Protein AF-A0A5C1YE01-F1 (afdb_monomer_lite)

Structure (mmCIF, N/CA/C/O backbone):
data_AF-A0A5C1YE01-F1
#
_entry.id   AF-A0A5C1YE01-F1
#
loop_
_atom_site.group_PDB
_atom_site.id
_atom_site.type_symbol
_atom_site.label_atom_id
_atom_site.label_alt_id
_atom_site.label_comp_id
_atom_site.label_asym_id
_atom_site.label_entity_id
_atom_site.label_seq_id
_atom_site.pdbx_PDB_ins_code
_atom_site.Cartn_x
_atom_site.Cartn_y
_atom_site.Cartn_z
_atom_site.occupancy
_atom_site.B_iso_or_equiv
_atom_site.auth_seq_id
_atom_site.auth_comp_id
_atom_site.auth_asym_id
_atom_site.auth_atom_id
_atom_site.pdbx_PDB_model_num
ATOM 1 N N . MET A 1 1 ? 30.385 63.622 -16.224 1.00 41.69 1 MET A N 1
ATOM 2 C CA . MET A 1 1 ? 29.998 63.291 -17.612 1.00 41.69 1 MET A CA 1
ATOM 3 C C . MET A 1 1 ? 29.212 61.992 -17.591 1.00 41.69 1 MET A C 1
ATOM 5 O O . MET A 1 1 ? 29.772 60.962 -17.248 1.00 41.69 1 MET A O 1
ATOM 9 N N . LEU A 1 2 ? 27.910 62.069 -17.877 1.00 46.88 2 LEU A N 1
ATOM 10 C CA . LEU A 1 2 ? 27.040 60.912 -18.083 1.00 46.88 2 LEU A CA 1
ATOM 11 C C . LEU A 1 2 ? 27.431 60.187 -19.376 1.00 46.88 2 LEU A C 1
ATOM 13 O O . LEU A 1 2 ? 27.501 60.853 -20.407 1.00 46.88 2 LEU A O 1
ATOM 17 N N . ARG A 1 3 ? 27.554 58.853 -19.359 1.00 41.56 3 ARG A N 1
ATOM 18 C CA . ARG A 1 3 ? 27.237 58.001 -20.521 1.00 41.56 3 ARG A CA 1
ATOM 19 C C . ARG A 1 3 ? 26.647 56.662 -20.066 1.00 41.56 3 ARG A C 1
ATOM 21 O O . ARG A 1 3 ? 27.125 56.040 -19.127 1.00 41.56 3 ARG A O 1
ATOM 28 N N . GLN A 1 4 ? 25.547 56.320 -20.726 1.00 52.16 4 GLN A N 1
ATOM 29 C CA . GLN A 1 4 ? 24.613 55.222 -20.483 1.00 52.16 4 GLN A CA 1
ATOM 30 C C . GLN A 1 4 ? 25.212 53.836 -20.800 1.00 52.16 4 GLN A C 1
ATOM 32 O O . GLN A 1 4 ? 26.094 53.752 -21.657 1.00 52.16 4 GLN A O 1
ATOM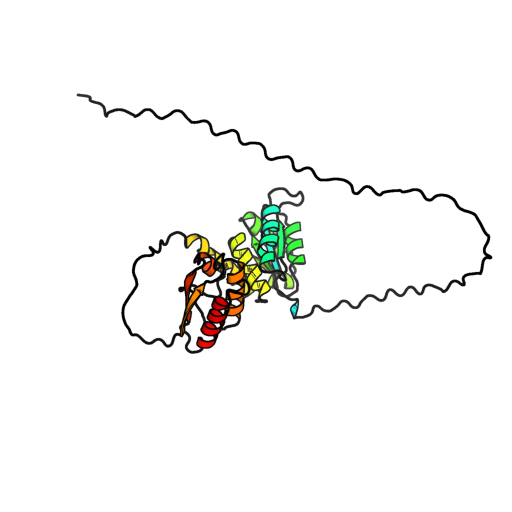 37 N N . PRO A 1 5 ? 24.686 52.744 -20.212 1.00 59.25 5 PRO A N 1
ATOM 38 C CA . PRO A 1 5 ? 24.891 51.391 -20.729 1.00 59.25 5 PRO A CA 1
ATOM 39 C C . PRO A 1 5 ? 24.055 51.138 -22.007 1.00 59.25 5 PRO A C 1
ATOM 41 O O . PRO A 1 5 ? 22.993 51.746 -22.175 1.00 59.25 5 PRO A O 1
ATOM 44 N N . PRO A 1 6 ? 24.501 50.250 -22.916 1.00 56.28 6 PRO A N 1
ATOM 45 C CA . PRO A 1 6 ? 23.851 50.031 -24.204 1.00 56.28 6 PRO A CA 1
ATOM 46 C C . PRO A 1 6 ? 22.609 49.124 -24.115 1.00 56.28 6 PRO A C 1
ATOM 48 O O . PRO A 1 6 ? 22.613 48.097 -23.445 1.00 56.28 6 PRO A O 1
ATOM 51 N N . GLY A 1 7 ? 21.567 49.529 -24.850 1.00 43.53 7 GLY A N 1
ATOM 52 C CA . GLY A 1 7 ? 20.637 48.697 -25.627 1.00 43.53 7 GLY A CA 1
ATOM 53 C C . GLY A 1 7 ? 19.997 47.468 -24.975 1.00 43.53 7 GLY A C 1
ATOM 54 O O . GLY A 1 7 ? 20.538 46.370 -25.039 1.00 43.53 7 GLY A O 1
ATOM 55 N N . ARG A 1 8 ? 18.751 47.616 -24.505 1.00 43.47 8 ARG A N 1
ATOM 56 C CA . ARG A 1 8 ? 17.815 46.487 -24.391 1.00 43.47 8 ARG A CA 1
ATOM 57 C C . ARG A 1 8 ? 17.463 45.981 -25.795 1.00 43.47 8 ARG A C 1
ATOM 59 O O . ARG A 1 8 ? 16.911 46.738 -26.592 1.00 43.47 8 ARG A O 1
ATOM 66 N N . SER A 1 9 ? 17.741 44.711 -26.072 1.00 51.94 9 SER A N 1
ATOM 67 C CA . SER A 1 9 ? 17.201 43.990 -27.229 1.00 51.94 9 SER A CA 1
ATOM 68 C C . SER A 1 9 ? 15.664 43.952 -27.177 1.00 51.94 9 SER A C 1
ATOM 70 O O . SER A 1 9 ? 15.099 43.857 -26.082 1.00 51.94 9 SER A O 1
ATOM 72 N N . PRO A 1 10 ? 14.962 44.019 -28.322 1.00 45.81 10 PRO A N 1
ATOM 73 C CA . PRO A 1 10 ? 13.507 43.958 -28.348 1.00 45.81 10 PRO A CA 1
ATOM 74 C C . PRO A 1 10 ? 13.033 42.562 -27.931 1.00 45.81 10 PRO A C 1
ATOM 76 O O . PRO A 1 10 ? 13.445 41.549 -28.494 1.00 45.81 10 PRO A O 1
ATOM 79 N N . VAL A 1 11 ? 12.156 42.522 -26.931 1.00 53.66 11 VAL A N 1
ATOM 80 C CA . VAL A 1 11 ? 11.444 41.313 -26.510 1.00 53.66 11 VAL A CA 1
ATOM 81 C C . VAL A 1 11 ? 10.506 40.902 -27.656 1.00 53.66 11 VAL A C 1
ATOM 83 O O . VAL A 1 11 ? 9.713 41.744 -28.091 1.00 53.66 11 VAL A O 1
ATOM 86 N N . PRO A 1 12 ? 10.555 39.662 -28.177 1.00 44.19 12 PRO A N 1
ATOM 87 C CA . PRO A 1 12 ? 9.594 39.227 -29.176 1.00 44.19 12 PRO A CA 1
ATOM 88 C C . PRO A 1 12 ? 8.199 39.181 -28.554 1.00 44.19 12 PRO A C 1
ATOM 90 O O . PRO A 1 12 ? 7.992 38.646 -27.466 1.00 44.19 12 PRO A O 1
ATOM 93 N N . CYS A 1 13 ? 7.253 39.774 -29.274 1.00 38.84 13 CYS A N 1
ATOM 94 C CA . CYS A 1 13 ? 5.834 39.801 -28.966 1.00 38.84 13 CYS A CA 1
ATOM 95 C C . CYS A 1 13 ? 5.313 38.386 -28.659 1.00 38.84 13 CYS A C 1
ATOM 97 O O . CYS A 1 13 ? 5.583 37.444 -29.405 1.00 38.84 13 CYS A O 1
ATOM 99 N N . CYS A 1 14 ? 4.562 38.259 -27.564 1.00 39.59 14 CYS A N 1
ATOM 100 C CA . CYS A 1 14 ? 3.924 37.034 -27.102 1.00 39.59 14 CYS A CA 1
ATOM 101 C C . CYS A 1 14 ? 3.241 36.271 -28.249 1.00 39.59 14 CYS A C 1
ATOM 103 O O . CYS A 1 14 ? 2.214 36.705 -28.779 1.00 39.59 14 CYS A O 1
ATOM 105 N N . ALA A 1 15 ? 3.766 35.093 -28.587 1.00 42.91 15 ALA A N 1
ATOM 106 C CA . ALA A 1 15 ? 3.027 34.117 -29.369 1.00 42.91 15 ALA A CA 1
ATOM 107 C C . ALA A 1 15 ? 1.844 33.618 -28.523 1.00 42.91 15 ALA A C 1
ATOM 109 O O . ALA A 1 15 ? 2.017 33.028 -27.457 1.00 42.91 15 ALA A O 1
ATOM 110 N N . ARG A 1 16 ? 0.623 33.895 -28.991 1.00 47.81 16 ARG A N 1
ATOM 111 C CA . ARG A 1 16 ? -0.622 33.337 -28.447 1.00 47.81 16 ARG A CA 1
ATOM 112 C C . ARG A 1 16 ? -0.528 31.803 -28.397 1.00 47.81 16 ARG A C 1
ATOM 114 O O . ARG A 1 16 ? -0.234 31.211 -29.437 1.00 47.81 16 ARG A O 1
ATOM 121 N N . PRO A 1 17 ? -0.860 31.144 -27.275 1.00 43.62 17 PRO A N 1
ATOM 122 C CA . PRO A 1 17 ? -0.973 29.693 -27.264 1.00 43.62 17 PRO A CA 1
ATOM 123 C C . PRO A 1 17 ? -2.151 29.241 -28.152 1.00 43.62 17 PRO A C 1
ATOM 125 O O . PRO A 1 17 ? -3.165 29.948 -28.250 1.00 43.62 17 PRO A O 1
ATOM 128 N N . PRO A 1 18 ? -2.049 28.076 -28.817 1.00 44.16 18 PRO A N 1
ATOM 129 C CA . PRO A 1 18 ? -3.135 27.537 -29.620 1.00 44.16 18 PRO A CA 1
ATOM 130 C C . PRO A 1 18 ? -4.335 27.203 -28.727 1.00 44.16 18 PRO A C 1
ATOM 132 O O . PRO A 1 18 ? -4.199 26.678 -27.623 1.00 44.16 18 PRO A O 1
ATOM 135 N N . ARG A 1 19 ? -5.538 27.525 -29.216 1.00 46.34 19 ARG A N 1
ATOM 136 C CA . ARG A 1 19 ? -6.805 27.230 -28.536 1.00 46.34 19 ARG A CA 1
ATOM 137 C C . ARG A 1 19 ? -6.906 25.727 -28.270 1.00 46.34 19 ARG A C 1
ATOM 139 O O . ARG A 1 19 ? -7.012 24.946 -29.214 1.00 46.34 19 ARG A O 1
ATOM 146 N N . LEU A 1 20 ? -6.930 25.343 -26.994 1.00 43.59 20 LEU A N 1
ATOM 147 C CA . LEU A 1 20 ? -7.248 23.985 -26.564 1.00 43.59 20 LEU A CA 1
ATOM 148 C C . LEU A 1 20 ? -8.619 23.589 -27.127 1.00 43.59 20 LEU A C 1
ATOM 150 O O . LEU A 1 20 ? -9.642 24.222 -26.845 1.00 43.59 20 LEU A O 1
ATOM 154 N N . ARG A 1 21 ? -8.636 22.544 -27.960 1.00 46.19 21 ARG A N 1
ATOM 155 C CA . ARG A 1 21 ? -9.871 21.866 -28.355 1.00 46.19 21 ARG A CA 1
ATOM 156 C C . ARG A 1 21 ? -10.499 21.285 -27.091 1.00 46.19 21 ARG A C 1
ATOM 158 O O . ARG A 1 21 ? -9.862 20.529 -26.368 1.00 46.19 21 ARG A O 1
ATOM 165 N N . ARG A 1 22 ? -11.754 21.659 -26.834 1.00 44.78 22 ARG A N 1
ATOM 166 C CA . ARG A 1 22 ? -12.573 21.092 -25.757 1.00 44.78 22 ARG A CA 1
ATOM 167 C C . ARG A 1 22 ? -12.587 19.559 -25.865 1.00 44.78 22 ARG A C 1
ATOM 169 O O . ARG A 1 22 ? -12.838 19.071 -26.970 1.00 44.78 22 ARG A O 1
ATOM 176 N N . PRO A 1 23 ? -12.386 18.806 -24.770 1.00 40.38 23 PRO A N 1
ATOM 177 C CA . PRO A 1 23 ? -12.579 17.367 -24.805 1.00 40.38 23 PRO A CA 1
ATOM 178 C C . PRO A 1 23 ? -14.052 17.053 -25.085 1.00 40.38 23 PRO A C 1
ATOM 180 O O . PRO A 1 23 ? -14.967 17.767 -24.657 1.00 40.38 23 PRO A O 1
ATOM 183 N N . ALA A 1 24 ? -14.266 16.005 -25.875 1.00 43.78 24 ALA A N 1
ATOM 184 C CA . ALA A 1 24 ? -15.583 15.525 -26.249 1.00 43.78 24 ALA A CA 1
ATOM 185 C C . ALA A 1 24 ? -16.395 15.178 -24.992 1.00 43.78 24 ALA A C 1
ATOM 187 O O . ALA A 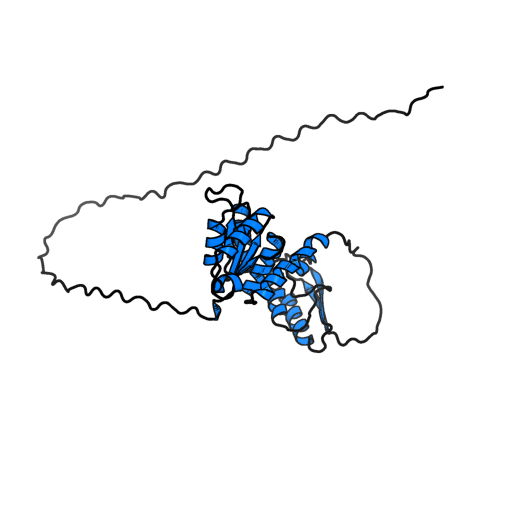1 24 ? -15.919 14.479 -24.101 1.00 43.78 24 ALA A O 1
ATOM 188 N N . ARG A 1 25 ? -17.640 15.667 -24.935 1.00 40.44 25 ARG A N 1
ATOM 189 C CA . ARG A 1 25 ? -18.626 15.245 -23.936 1.00 40.44 25 ARG A CA 1
ATOM 190 C C . ARG A 1 25 ? -18.787 13.730 -24.023 1.00 40.44 25 ARG A C 1
ATOM 192 O O . ARG A 1 25 ? -19.313 13.229 -25.017 1.00 40.44 25 ARG A O 1
ATOM 199 N N . TRP A 1 26 ? -18.381 13.035 -22.971 1.00 35.50 26 TRP A N 1
ATOM 200 C CA . TRP A 1 26 ? -18.724 11.639 -22.759 1.00 35.50 26 TRP A CA 1
ATOM 201 C C . TRP A 1 26 ? -20.253 11.528 -22.654 1.00 35.50 26 TRP A C 1
ATOM 203 O O . TRP A 1 26 ? -20.887 12.194 -21.832 1.00 35.50 26 TRP A O 1
ATOM 213 N N . ARG A 1 27 ? -20.864 10.773 -23.574 1.00 41.59 27 ARG A N 1
ATOM 214 C CA . ARG A 1 27 ? -22.299 10.468 -23.574 1.00 41.59 27 ARG A CA 1
ATOM 215 C C . ARG A 1 27 ? -22.481 9.084 -22.949 1.00 41.59 27 ARG A C 1
ATOM 217 O O . ARG A 1 27 ? -21.917 8.137 -23.489 1.00 41.59 27 ARG A O 1
ATOM 224 N N . PRO A 1 28 ? -23.304 8.926 -21.900 1.00 35.12 28 PRO A N 1
ATOM 225 C CA . PRO A 1 28 ? -23.672 7.602 -21.429 1.00 35.12 28 PRO A CA 1
ATOM 226 C C . PRO A 1 28 ? -24.602 6.957 -22.464 1.00 35.12 28 PRO A C 1
ATOM 228 O O . PRO A 1 28 ? -25.649 7.514 -22.812 1.00 35.12 28 PRO A O 1
ATOM 231 N N . SER A 1 29 ? -24.220 5.794 -22.985 1.00 37.88 29 SER A N 1
ATOM 232 C CA . SER A 1 29 ? -25.092 4.990 -23.836 1.00 37.88 29 SER A CA 1
ATOM 233 C C . SER A 1 29 ? -26.230 4.417 -22.987 1.00 37.88 29 SER A C 1
ATOM 235 O O . SER A 1 29 ? -26.001 3.619 -22.079 1.00 37.88 29 SER A O 1
ATOM 237 N N . ARG A 1 30 ? -27.461 4.846 -23.274 1.00 40.53 30 ARG A N 1
ATOM 238 C CA . ARG A 1 30 ? -28.690 4.296 -22.694 1.00 40.53 30 ARG A CA 1
ATOM 239 C C . ARG A 1 30 ? -29.205 3.119 -23.525 1.00 40.53 30 ARG A C 1
ATOM 241 O O . ARG A 1 30 ? -29.051 3.083 -24.742 1.00 40.53 30 ARG A O 1
ATOM 248 N N . SER A 1 31 ? -29.932 2.266 -22.803 1.00 35.34 31 SER A N 1
ATOM 249 C CA . SER A 1 31 ? -31.023 1.372 -23.216 1.00 35.34 31 SER A CA 1
ATOM 250 C C . SER A 1 31 ? -30.684 0.103 -23.999 1.00 35.34 31 SER A C 1
ATOM 252 O O . SER A 1 31 ? -30.692 0.072 -25.227 1.00 35.34 31 SER A O 1
ATOM 254 N N . TRP A 1 32 ? -30.592 -0.997 -23.248 1.00 29.81 32 TRP A N 1
ATOM 255 C CA . TRP A 1 32 ? -31.098 -2.295 -23.685 1.00 29.81 32 TRP A CA 1
ATOM 256 C C . TRP A 1 32 ? -32.628 -2.216 -23.756 1.00 29.81 32 TRP A C 1
ATOM 258 O O . TRP A 1 32 ? -33.322 -2.292 -22.743 1.00 29.81 32 TRP A O 1
ATOM 268 N N . HIS A 1 33 ? -33.163 -2.006 -24.957 1.00 37.75 33 HIS A N 1
ATOM 269 C CA . HIS A 1 33 ? -34.587 -2.175 -25.219 1.00 37.75 33 HIS A CA 1
ATOM 270 C C . HIS A 1 33 ? -34.920 -3.666 -25.323 1.00 37.75 33 HIS A C 1
ATOM 272 O O . HIS A 1 33 ? -34.427 -4.376 -26.201 1.00 37.75 33 HIS A O 1
ATOM 278 N N . ALA A 1 34 ? -35.803 -4.112 -24.429 1.00 37.62 34 ALA A N 1
ATOM 279 C CA . ALA A 1 34 ? -36.521 -5.370 -24.523 1.00 37.62 34 ALA A CA 1
ATOM 280 C C . ALA A 1 34 ? -37.261 -5.458 -25.869 1.00 37.62 34 ALA A C 1
ATOM 282 O O . ALA A 1 34 ? -38.103 -4.616 -26.191 1.00 37.62 34 ALA A O 1
ATOM 283 N N . ARG A 1 35 ? -36.959 -6.492 -26.660 1.00 37.19 35 ARG A N 1
ATOM 284 C CA . ARG A 1 35 ? -37.767 -6.868 -27.823 1.00 37.19 35 ARG A CA 1
ATOM 285 C C . ARG A 1 35 ? -38.966 -7.676 -27.346 1.00 37.19 35 ARG A C 1
ATOM 287 O O . ARG A 1 35 ? -38.839 -8.852 -27.025 1.00 37.19 35 ARG A O 1
ATOM 294 N N . ALA A 1 36 ? -40.131 -7.041 -27.349 1.00 40.03 36 ALA A N 1
ATOM 295 C CA . ALA A 1 36 ? -41.406 -7.734 -27.411 1.00 40.03 36 ALA A CA 1
ATOM 296 C C . ALA A 1 36 ? -41.641 -8.192 -28.860 1.00 40.03 36 ALA A C 1
ATOM 298 O O . ALA A 1 36 ? -41.735 -7.363 -29.767 1.00 40.03 36 ALA A O 1
ATOM 299 N N . ALA A 1 37 ? -41.741 -9.503 -29.082 1.00 37.12 37 ALA A N 1
ATOM 300 C CA . ALA A 1 37 ? -42.213 -10.077 -30.336 1.00 37.12 37 ALA A CA 1
ATOM 301 C C . ALA A 1 37 ? -43.395 -11.013 -30.057 1.00 37.12 37 ALA A C 1
ATOM 303 O O . ALA A 1 37 ? -43.375 -11.836 -29.147 1.00 37.12 37 ALA A O 1
ATOM 304 N N . ARG A 1 38 ? -44.446 -10.776 -30.839 1.00 35.62 38 ARG A N 1
ATOM 305 C CA . ARG A 1 38 ? -45.817 -11.282 -30.749 1.00 35.62 38 ARG A CA 1
ATOM 306 C C . ARG A 1 38 ? -45.879 -12.809 -30.859 1.00 35.62 38 ARG A C 1
ATOM 308 O O . ARG A 1 38 ? -45.292 -13.377 -31.773 1.00 35.62 38 ARG A O 1
ATOM 315 N N . ALA A 1 39 ? -46.676 -13.438 -29.997 1.00 34.53 39 ALA A N 1
ATOM 316 C CA . ALA A 1 39 ? -47.127 -14.813 -30.172 1.00 34.53 39 ALA A CA 1
ATOM 317 C C . ALA A 1 39 ? -48.447 -14.820 -30.959 1.00 34.53 39 ALA A C 1
ATOM 319 O O . ALA A 1 39 ? -49.423 -14.172 -30.577 1.00 34.53 39 ALA A O 1
ATOM 320 N N . THR A 1 40 ? -48.449 -15.529 -32.082 1.00 37.25 40 THR A N 1
ATOM 321 C CA . THR A 1 40 ? -49.618 -15.831 -32.909 1.00 37.25 40 THR A CA 1
ATOM 322 C C . THR A 1 40 ? -50.464 -16.938 -32.280 1.00 37.25 40 THR A C 1
ATOM 324 O O . THR A 1 40 ? -49.944 -17.883 -31.692 1.00 37.25 40 THR A O 1
ATOM 327 N N . SER A 1 41 ? -51.779 -16.809 -32.431 1.00 45.34 41 SER A N 1
ATOM 328 C CA . SER A 1 41 ? -52.820 -17.721 -31.959 1.00 45.34 41 SER A CA 1
ATOM 329 C C . SER A 1 41 ? -52.715 -19.135 -32.538 1.00 45.34 41 SER A C 1
ATOM 331 O O . SER A 1 41 ? -52.602 -19.278 -33.755 1.00 45.34 41 SER A O 1
ATOM 333 N N . ALA A 1 42 ? -52.923 -20.161 -31.708 1.00 39.12 42 ALA A N 1
ATOM 334 C CA . ALA A 1 42 ? -53.427 -21.454 -32.168 1.00 39.12 42 ALA A CA 1
ATOM 335 C C . ALA A 1 42 ? -54.150 -22.231 -31.047 1.00 39.12 42 ALA A C 1
ATOM 337 O O . ALA A 1 42 ? -53.543 -22.645 -30.068 1.00 39.12 42 ALA A O 1
ATOM 338 N N . SER A 1 43 ? -55.454 -22.427 -31.264 1.00 40.31 43 SER A N 1
ATOM 339 C CA . SER A 1 43 ? -56.257 -23.626 -30.976 1.00 40.31 43 SER A CA 1
ATOM 340 C C . SER A 1 43 ? -56.234 -24.262 -29.574 1.00 40.31 43 SER A C 1
ATOM 342 O O . SER A 1 43 ? -55.325 -24.995 -29.194 1.00 40.31 43 SER A O 1
ATOM 344 N N . ALA A 1 44 ? -57.372 -24.126 -28.892 1.00 42.72 44 ALA A N 1
ATOM 345 C CA . ALA A 1 44 ? -57.761 -24.852 -27.688 1.00 42.72 44 ALA A CA 1
ATOM 346 C C . ALA A 1 44 ? -57.925 -26.373 -27.897 1.00 42.72 44 ALA A C 1
ATOM 348 O O . ALA A 1 44 ? -58.494 -26.816 -28.895 1.00 42.72 44 ALA A O 1
ATOM 349 N N . ARG A 1 45 ? -57.539 -27.161 -26.883 1.00 40.69 45 ARG A N 1
ATOM 350 C CA . ARG A 1 45 ? -58.144 -28.464 -26.534 1.00 40.69 45 ARG A CA 1
ATOM 351 C C . ARG A 1 45 ? -58.178 -28.583 -25.001 1.00 40.69 45 ARG A C 1
ATOM 353 O O . ARG A 1 45 ? -57.204 -28.180 -24.367 1.00 40.69 45 ARG A O 1
ATOM 360 N N . PRO A 1 46 ? -59.256 -29.100 -24.388 1.00 46.34 46 PRO A N 1
ATOM 361 C CA . PRO A 1 46 ? -59.351 -29.183 -22.939 1.00 46.34 46 PRO A CA 1
ATOM 362 C C . PRO A 1 46 ? -58.593 -30.419 -22.444 1.00 46.34 46 PRO A C 1
ATOM 364 O O . PRO A 1 46 ? -58.780 -31.516 -22.968 1.00 46.34 46 PRO A O 1
ATOM 367 N N . VAL A 1 47 ? -57.755 -30.247 -21.422 1.00 44.31 47 VAL A N 1
ATOM 368 C CA . VAL A 1 47 ? -57.176 -31.360 -20.663 1.00 44.31 47 VAL A CA 1
ATOM 369 C C . VAL A 1 47 ? -57.681 -31.262 -19.229 1.00 44.31 47 VAL A C 1
ATOM 371 O O . VAL A 1 47 ? -57.672 -30.204 -18.605 1.00 44.31 47 VAL A O 1
ATOM 374 N N . ILE A 1 48 ? -58.201 -32.395 -18.780 1.00 45.44 48 ILE A N 1
ATOM 375 C CA . ILE A 1 48 ? -58.918 -32.661 -17.538 1.00 45.44 48 ILE A CA 1
ATOM 376 C C . ILE A 1 48 ? -58.049 -32.305 -16.321 1.00 45.44 48 ILE A C 1
ATOM 378 O O . ILE A 1 48 ? -56.871 -32.650 -16.268 1.00 45.44 48 ILE A O 1
ATOM 382 N N . ALA A 1 49 ? -58.642 -31.614 -15.344 1.00 40.88 49 ALA A N 1
ATOM 383 C CA . ALA A 1 49 ? -57.987 -31.202 -14.108 1.00 40.88 49 ALA A CA 1
ATOM 384 C C . ALA A 1 49 ? -57.756 -32.394 -13.163 1.00 40.88 49 ALA A C 1
ATOM 386 O O . ALA A 1 49 ? -58.705 -33.029 -12.704 1.00 40.88 49 ALA A O 1
ATOM 387 N N . THR A 1 50 ? -56.495 -32.653 -12.821 1.00 44.34 50 THR A N 1
ATOM 388 C CA . THR A 1 50 ? -56.093 -33.568 -11.741 1.00 44.34 50 THR A CA 1
ATOM 389 C C . THR A 1 50 ? -55.755 -32.741 -10.494 1.00 44.34 50 THR A C 1
ATOM 391 O O . THR A 1 50 ? -55.035 -31.746 -10.618 1.00 44.34 50 THR A O 1
ATOM 394 N N . PRO A 1 51 ? -56.227 -33.093 -9.284 1.00 41.94 51 PRO A N 1
ATOM 395 C CA . PRO A 1 51 ? -55.974 -32.276 -8.103 1.00 41.94 51 PRO A CA 1
ATOM 396 C C . PRO A 1 51 ? -54.521 -32.434 -7.634 1.00 41.94 51 PRO A C 1
ATOM 398 O O . PRO A 1 51 ? -54.079 -33.524 -7.267 1.00 41.94 51 PRO A O 1
ATOM 401 N N . VAL A 1 52 ? -53.777 -31.325 -7.602 1.00 45.56 52 VAL A N 1
ATOM 402 C CA . VAL A 1 52 ? -52.485 -31.233 -6.911 1.00 45.56 52 VAL A CA 1
ATOM 403 C C . VAL A 1 52 ? -52.739 -31.265 -5.403 1.00 45.56 52 VAL A C 1
ATOM 405 O O . VAL A 1 52 ? -53.367 -30.371 -4.838 1.00 45.56 52 VAL A O 1
ATOM 408 N N . ARG A 1 53 ? -52.240 -32.310 -4.735 1.00 46.88 53 ARG A N 1
ATOM 409 C CA . ARG A 1 53 ? -52.114 -32.346 -3.273 1.00 46.88 53 ARG A CA 1
ATOM 410 C C . ARG A 1 53 ? -51.034 -31.352 -2.848 1.00 46.88 53 ARG A C 1
ATOM 412 O O . ARG A 1 53 ? -49.867 -31.508 -3.203 1.00 46.88 53 ARG A O 1
ATOM 419 N N . SER A 1 54 ? -51.418 -30.356 -2.061 1.00 44.72 54 SER A N 1
ATOM 420 C CA . SER A 1 54 ? -50.500 -29.440 -1.392 1.00 44.72 54 SER A CA 1
ATOM 421 C C . SER A 1 54 ? -49.690 -30.192 -0.330 1.00 44.72 54 SER A C 1
ATOM 423 O O . SER A 1 54 ? -50.229 -30.742 0.629 1.00 44.72 54 SER A O 1
ATOM 425 N N . ARG A 1 55 ? -48.364 -30.230 -0.495 1.00 44.72 55 ARG A N 1
ATOM 426 C CA . ARG A 1 55 ? -47.444 -30.571 0.597 1.00 44.72 55 ARG A CA 1
ATOM 427 C C . ARG A 1 55 ? -47.172 -29.305 1.420 1.00 44.72 55 ARG A C 1
ATOM 429 O O . ARG A 1 55 ? -46.904 -28.265 0.815 1.00 44.72 55 ARG A O 1
ATOM 436 N N . PRO A 1 56 ? -47.214 -29.360 2.761 1.00 42.47 56 PRO A N 1
ATOM 437 C CA . PRO A 1 56 ? -46.899 -28.203 3.587 1.00 42.47 56 PRO A CA 1
ATOM 438 C C . PRO A 1 56 ? -45.421 -27.831 3.408 1.00 42.47 56 PRO A C 1
ATOM 440 O O . PRO A 1 56 ? -44.533 -28.677 3.527 1.00 42.47 56 PRO A O 1
ATOM 443 N N . ARG A 1 57 ? -45.155 -26.558 3.088 1.00 42.81 57 ARG A N 1
ATOM 444 C CA . ARG A 1 57 ? -43.800 -25.997 3.078 1.00 42.81 57 ARG A CA 1
ATOM 445 C C . ARG A 1 57 ? -43.315 -25.919 4.521 1.00 42.81 57 ARG A C 1
ATOM 447 O O . ARG A 1 57 ? -43.750 -25.057 5.274 1.00 42.81 57 ARG A O 1
ATOM 454 N N . CYS A 1 58 ? -42.417 -26.823 4.890 1.00 35.56 58 CYS A N 1
ATOM 455 C CA . CYS A 1 58 ? -41.659 -26.713 6.125 1.00 35.56 58 CYS A CA 1
ATOM 456 C C . CYS A 1 58 ? -40.644 -25.573 5.951 1.00 35.56 58 CYS A C 1
ATOM 458 O O . CYS A 1 58 ? -39.680 -25.692 5.193 1.00 35.56 58 CYS A O 1
ATOM 460 N N . SER A 1 59 ? -40.907 -24.433 6.585 1.00 50.44 59 SER A N 1
ATOM 461 C CA . SER A 1 59 ? -40.006 -23.287 6.653 1.00 50.44 59 SER A CA 1
ATOM 462 C C . SER A 1 59 ? -38.904 -23.567 7.673 1.00 50.44 59 SER A C 1
ATOM 464 O O . SER A 1 59 ? -38.983 -23.140 8.820 1.00 50.44 59 SER A O 1
ATOM 466 N N . SER A 1 60 ? -37.868 -24.296 7.266 1.00 48.16 60 SER A N 1
ATOM 467 C CA . SER A 1 60 ? -36.597 -24.297 7.988 1.00 48.16 60 SER A CA 1
ATOM 468 C C . SER A 1 60 ? -35.549 -23.644 7.098 1.00 48.16 60 SER A C 1
ATOM 470 O O . SER A 1 60 ? -34.944 -24.290 6.240 1.00 48.16 60 SER A O 1
ATOM 472 N N . THR A 1 61 ? -35.352 -22.345 7.287 1.00 47.44 61 THR A N 1
ATOM 473 C CA . THR A 1 61 ? -34.144 -21.632 6.880 1.00 47.44 61 THR A CA 1
ATOM 474 C C . THR A 1 61 ? -32.958 -22.286 7.587 1.00 47.44 61 THR A C 1
ATOM 476 O O . THR A 1 61 ? -32.575 -21.898 8.687 1.00 47.44 61 THR A O 1
ATOM 479 N N . ARG A 1 62 ? -32.360 -23.315 6.971 1.00 47.25 62 ARG A N 1
ATOM 480 C CA . ARG A 1 62 ? -31.002 -23.725 7.332 1.00 47.25 62 ARG A CA 1
ATOM 481 C C . ARG A 1 62 ? -30.099 -22.553 6.969 1.00 47.25 62 ARG A C 1
ATOM 483 O O . ARG A 1 62 ? -29.763 -22.369 5.801 1.00 47.25 62 ARG A O 1
ATOM 490 N N . ARG A 1 63 ? -29.761 -21.734 7.969 1.00 42.78 63 ARG A N 1
ATOM 491 C CA . ARG A 1 63 ? -28.612 -20.828 7.914 1.00 42.78 63 ARG A CA 1
ATOM 492 C C . ARG A 1 63 ? -27.442 -21.667 7.403 1.00 42.78 63 ARG A C 1
ATOM 494 O O . ARG A 1 63 ? -27.123 -22.694 8.004 1.00 42.78 63 ARG A O 1
ATOM 501 N N . ARG A 1 64 ? -26.856 -21.281 6.266 1.00 34.50 64 ARG A N 1
ATOM 502 C CA . ARG A 1 64 ? -25.537 -21.796 5.886 1.00 34.50 64 ARG A CA 1
ATOM 503 C C . ARG A 1 64 ? -24.614 -21.546 7.088 1.00 34.50 64 ARG A C 1
ATOM 505 O O . ARG A 1 64 ? -24.662 -20.427 7.607 1.00 34.50 64 ARG A O 1
ATOM 512 N N . PRO A 1 65 ? -23.848 -22.542 7.563 1.00 39.53 65 PRO A N 1
ATOM 513 C CA . PRO A 1 65 ? -22.836 -22.276 8.574 1.00 39.53 65 PRO A CA 1
ATOM 514 C C . PRO A 1 65 ? -21.913 -21.198 8.006 1.00 39.53 65 PRO A C 1
ATOM 516 O O . PRO A 1 65 ? -21.484 -21.297 6.853 1.00 39.53 65 PRO A O 1
ATOM 519 N N . GLN A 1 66 ? -21.728 -20.118 8.763 1.00 46.66 66 GLN A N 1
ATOM 520 C CA . GLN A 1 66 ? -20.760 -19.091 8.406 1.00 46.66 66 GLN A CA 1
ATOM 521 C C . GLN A 1 66 ? -19.399 -19.777 8.426 1.00 46.66 66 GLN A C 1
ATOM 523 O O . GLN A 1 66 ? -19.046 -20.417 9.411 1.00 46.66 66 GLN A O 1
ATOM 528 N N . ARG A 1 67 ? -18.726 -19.767 7.276 1.00 41.62 67 ARG A N 1
ATOM 529 C CA . ARG A 1 67 ? -17.388 -20.325 7.126 1.00 41.62 67 ARG A CA 1
ATOM 530 C C . ARG A 1 67 ? -16.500 -19.485 8.044 1.00 41.62 67 ARG A C 1
ATOM 532 O O . ARG A 1 67 ? -16.432 -18.277 7.837 1.00 41.62 67 ARG A O 1
ATOM 539 N N . GLU A 1 68 ? -15.932 -20.089 9.083 1.00 46.53 68 GLU A N 1
ATOM 540 C CA . GLU A 1 68 ? -14.871 -19.439 9.854 1.00 46.53 68 GLU A CA 1
ATOM 541 C C . GLU A 1 68 ? -13.774 -19.038 8.854 1.00 46.53 68 GLU A C 1
ATOM 543 O O . GLU A 1 68 ? -13.481 -19.838 7.954 1.00 46.53 68 GLU A O 1
ATOM 548 N N . PRO A 1 69 ? -13.269 -17.792 8.908 1.00 47.88 69 PRO A N 1
ATOM 549 C CA . PRO A 1 69 ? -12.274 -17.329 7.954 1.00 47.88 69 PRO A CA 1
ATOM 550 C C . PRO A 1 69 ? -11.058 -18.250 8.040 1.00 47.88 69 PRO A C 1
ATOM 552 O O . PRO A 1 69 ? -10.539 -18.517 9.123 1.00 47.88 69 PRO A O 1
ATOM 555 N N . ASP A 1 70 ? -10.667 -18.796 6.892 1.00 47.97 70 ASP A N 1
ATOM 556 C CA . ASP A 1 70 ? -9.463 -19.607 6.769 1.00 47.97 70 ASP A CA 1
ATOM 557 C C . ASP A 1 70 ? -8.274 -18.718 7.169 1.00 47.97 70 ASP A C 1
ATOM 559 O O . ASP A 1 70 ? -8.227 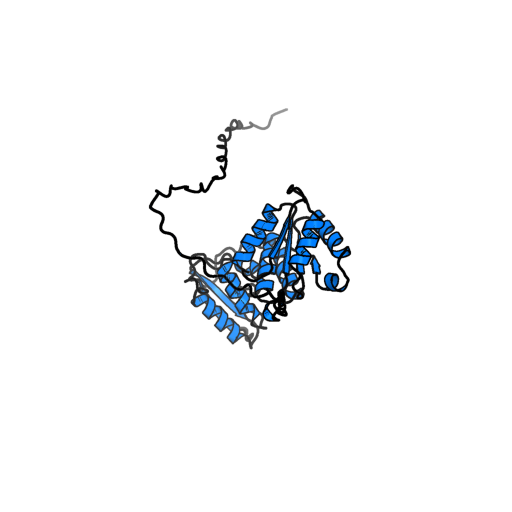-17.552 6.781 1.00 47.97 70 ASP A O 1
ATOM 563 N N . VAL A 1 71 ? -7.314 -19.227 7.944 1.00 50.97 71 VAL A N 1
ATOM 564 C CA . VAL A 1 71 ? -6.167 -18.429 8.442 1.00 50.97 71 VAL A CA 1
ATOM 565 C C . VAL A 1 71 ? -5.352 -17.825 7.279 1.00 50.97 71 VAL A C 1
ATOM 567 O O . VAL A 1 71 ? -4.663 -16.827 7.450 1.00 50.97 71 VAL A O 1
ATOM 570 N N . ALA A 1 72 ? -5.492 -18.384 6.071 1.00 46.31 72 ALA A N 1
ATOM 571 C CA . ALA A 1 72 ? -4.906 -17.887 4.827 1.00 46.31 72 ALA A CA 1
ATOM 572 C C . ALA A 1 72 ? -5.560 -16.606 4.248 1.00 46.31 72 ALA A C 1
ATOM 574 O O . ALA A 1 72 ? -4.962 -15.986 3.368 1.00 46.31 72 ALA A O 1
ATOM 575 N N . ASP A 1 73 ? -6.747 -16.206 4.724 1.00 56.38 73 ASP A N 1
ATOM 576 C CA . ASP A 1 73 ? -7.475 -14.998 4.282 1.00 56.38 73 ASP A CA 1
ATOM 577 C C . ASP A 1 73 ? -7.263 -13.787 5.214 1.00 56.38 73 ASP A C 1
ATOM 579 O O . ASP A 1 73 ? -7.766 -12.697 4.940 1.00 56.38 73 ASP A O 1
ATOM 583 N N . GLN A 1 74 ? -6.512 -13.939 6.309 1.00 77.62 74 GLN A N 1
ATOM 584 C CA . GLN A 1 74 ? -6.222 -12.838 7.233 1.00 77.62 74 GLN A CA 1
ATOM 585 C C . GLN A 1 74 ? -4.972 -12.082 6.784 1.00 77.62 74 GLN A C 1
ATOM 587 O O . GLN A 1 74 ? -3.874 -12.301 7.289 1.00 77.62 74 GLN A O 1
ATOM 592 N N . ARG A 1 75 ? -5.137 -11.210 5.789 1.00 91.19 75 ARG A N 1
ATOM 593 C CA . ARG A 1 75 ? -4.091 -10.282 5.340 1.00 91.19 75 ARG A CA 1
ATOM 594 C C . ARG A 1 75 ? -4.327 -8.899 5.920 1.00 91.19 75 ARG A C 1
ATOM 596 O O . ARG A 1 75 ? -5.470 -8.524 6.180 1.00 91.19 75 ARG A O 1
ATOM 603 N N . VAL A 1 76 ? -3.246 -8.142 6.084 1.00 97.38 76 VAL A N 1
ATOM 604 C CA . VAL A 1 76 ? -3.323 -6.728 6.453 1.00 97.38 76 VAL A CA 1
ATOM 605 C C . VAL A 1 76 ? -4.106 -5.975 5.377 1.00 97.38 76 VAL A C 1
ATOM 607 O O . VAL A 1 76 ? -3.787 -6.058 4.189 1.00 97.38 76 VAL A O 1
ATOM 610 N N . GLY A 1 77 ? -5.141 -5.249 5.785 1.00 97.94 77 GLY A N 1
ATOM 611 C CA . GLY A 1 77 ? -5.889 -4.370 4.896 1.00 97.94 77 GLY A CA 1
ATOM 612 C C . GLY A 1 77 ? -5.168 -3.042 4.678 1.00 97.94 77 GLY A C 1
ATOM 613 O O . GLY A 1 77 ? -4.455 -2.559 5.557 1.00 97.94 77 GLY A O 1
ATOM 614 N N . VAL A 1 78 ? -5.365 -2.419 3.519 1.00 98.50 78 VAL A N 1
ATOM 615 C CA . VAL A 1 78 ? -4.791 -1.105 3.203 1.00 98.50 78 VAL A CA 1
ATOM 616 C C . VAL A 1 78 ? -5.903 -0.131 2.837 1.00 98.50 78 VAL A C 1
ATOM 618 O O . VAL A 1 78 ? -6.672 -0.373 1.907 1.00 98.50 78 VAL A O 1
ATOM 621 N N . VAL A 1 79 ? -5.974 0.992 3.551 1.00 98.69 79 VAL A N 1
ATOM 622 C CA . VAL A 1 79 ? -6.942 2.068 3.304 1.00 98.69 79 VAL A CA 1
ATOM 623 C C . VAL A 1 79 ? -6.217 3.283 2.741 1.00 98.69 79 VAL A C 1
ATOM 625 O O . VAL A 1 79 ? -5.319 3.835 3.375 1.00 98.69 79 VAL A O 1
ATOM 628 N N . PHE A 1 80 ? -6.643 3.738 1.565 1.00 98.56 80 PHE A N 1
ATOM 629 C CA . PHE A 1 80 ? -6.136 4.954 0.934 1.00 98.56 80 PHE A CA 1
ATOM 630 C C . PHE A 1 80 ? -7.074 6.125 1.214 1.00 98.56 80 PHE A C 1
ATOM 632 O O . PHE A 1 80 ? -8.150 6.234 0.620 1.00 98.56 80 PHE A O 1
ATOM 639 N N . VAL A 1 81 ? -6.651 7.020 2.101 1.00 98.50 81 VAL A N 1
ATOM 640 C CA . VAL A 1 81 ? -7.374 8.238 2.461 1.00 98.50 81 VAL A CA 1
ATOM 641 C C . VAL A 1 81 ? -6.863 9.402 1.623 1.00 98.50 81 VAL A C 1
ATOM 643 O O . VAL A 1 81 ? -5.677 9.733 1.631 1.00 98.50 81 VAL A O 1
ATOM 646 N N . SER A 1 82 ? -7.762 10.053 0.889 1.00 98.19 82 SER A N 1
ATOM 647 C CA . SER A 1 82 ? -7.398 11.210 0.072 1.00 98.19 82 SER A CA 1
ATOM 648 C C . SER A 1 82 ? -8.487 12.269 0.062 1.00 98.19 82 SER A C 1
ATOM 650 O O . SER A 1 82 ? -9.676 11.986 0.167 1.00 98.19 82 SER A O 1
ATOM 652 N N . HIS A 1 83 ? -8.095 13.513 -0.179 1.00 98.19 83 HIS A N 1
ATOM 653 C CA . HIS A 1 83 ? -9.031 14.577 -0.505 1.00 98.19 83 HIS A CA 1
ATOM 654 C C . HIS A 1 83 ? -9.826 14.290 -1.786 1.00 98.19 83 HIS A C 1
ATOM 656 O O . HIS A 1 83 ? -10.875 14.884 -2.006 1.00 98.19 83 HIS A O 1
ATOM 662 N N . SER A 1 84 ? -9.325 13.420 -2.663 1.00 97.81 84 SER A N 1
ATOM 663 C CA . SER A 1 84 ? -9.950 13.087 -3.938 1.00 97.81 84 SER A CA 1
ATOM 664 C C . SER A 1 84 ? -10.340 11.618 -3.979 1.00 97.81 84 SER A C 1
ATOM 666 O O . SER A 1 84 ? -9.482 10.736 -3.958 1.00 97.81 84 SER A O 1
ATOM 668 N N . GLU A 1 85 ? -11.633 11.350 -4.163 1.00 97.75 85 GLU A N 1
ATOM 669 C CA . GLU A 1 85 ? -12.133 10.001 -4.451 1.00 97.75 85 GLU A CA 1
ATOM 670 C C . GLU A 1 85 ? -11.424 9.381 -5.663 1.00 97.75 85 GLU A C 1
ATOM 672 O O . GLU A 1 85 ? -11.084 8.201 -5.664 1.00 97.75 85 GLU A O 1
ATOM 677 N N . SER A 1 86 ? -11.136 10.189 -6.689 1.00 98.06 86 SER A N 1
ATOM 678 C CA . SER A 1 86 ? -10.468 9.700 -7.898 1.00 98.06 86 SER A CA 1
ATOM 679 C C . SER A 1 86 ? -9.028 9.256 -7.640 1.00 98.06 86 SER A C 1
ATOM 681 O O . SER A 1 86 ? -8.575 8.317 -8.286 1.00 98.06 86 SER A O 1
ATOM 683 N N . ILE A 1 87 ? -8.317 9.901 -6.706 1.00 97.94 87 ILE A N 1
ATOM 684 C CA . ILE A 1 87 ? -6.958 9.491 -6.325 1.00 97.94 87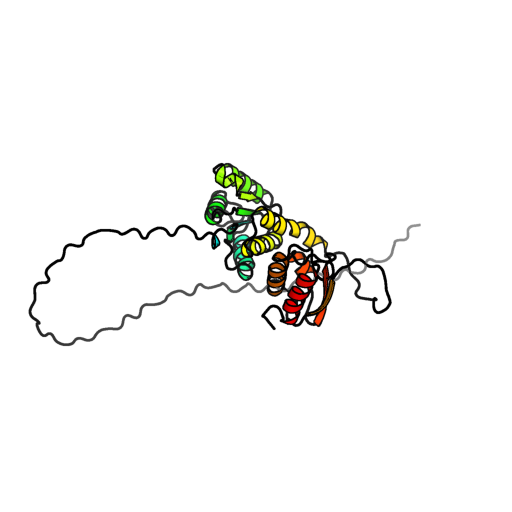 ILE A CA 1
ATOM 685 C C . ILE A 1 87 ? -7.023 8.196 -5.519 1.00 97.94 87 ILE A C 1
ATOM 687 O O . ILE A 1 87 ? -6.362 7.232 -5.892 1.00 97.94 87 ILE A O 1
ATOM 691 N N . ALA A 1 88 ? -7.853 8.146 -4.472 1.00 98.12 88 ALA A N 1
ATOM 692 C CA . ALA A 1 88 ? -7.988 6.958 -3.630 1.00 98.12 88 ALA A CA 1
ATOM 693 C C . ALA A 1 88 ? -8.412 5.724 -4.447 1.00 98.12 88 ALA A C 1
ATOM 695 O O . ALA A 1 88 ? -7.778 4.675 -4.372 1.00 98.12 88 ALA A O 1
ATOM 696 N N . ARG A 1 89 ? -9.435 5.864 -5.301 1.00 98.25 89 ARG A N 1
ATOM 697 C CA . ARG A 1 89 ? -9.902 4.780 -6.174 1.00 98.25 89 ARG A CA 1
ATOM 698 C C . ARG A 1 89 ? -8.873 4.400 -7.234 1.00 98.25 89 ARG A C 1
ATOM 700 O O . ARG A 1 89 ? -8.654 3.218 -7.464 1.00 98.25 89 ARG A O 1
ATOM 707 N N . GLY A 1 90 ? -8.225 5.384 -7.858 1.00 98.44 90 GLY A N 1
ATOM 708 C CA . GLY A 1 90 ? -7.157 5.126 -8.822 1.00 98.44 90 GLY A CA 1
ATOM 709 C C . GLY A 1 90 ? -5.981 4.372 -8.198 1.00 98.44 90 GLY A C 1
ATOM 710 O O . GLY A 1 90 ? -5.382 3.527 -8.857 1.00 98.44 90 GLY A O 1
ATOM 711 N N . LEU A 1 91 ? -5.684 4.624 -6.922 1.00 98.06 91 LEU A N 1
ATOM 712 C CA . LEU A 1 91 ? -4.644 3.911 -6.191 1.00 98.06 91 LEU A CA 1
ATOM 713 C C . LEU A 1 91 ? -5.043 2.464 -5.879 1.00 98.06 91 LEU A C 1
ATOM 715 O O . LEU A 1 91 ? -4.217 1.580 -6.080 1.00 98.06 91 LEU A O 1
ATOM 719 N N . VAL A 1 92 ? -6.301 2.198 -5.501 1.00 98.50 92 VAL A N 1
ATOM 720 C CA . VAL A 1 92 ? -6.829 0.820 -5.412 1.00 98.50 92 VAL A CA 1
ATOM 721 C C . VAL A 1 92 ? -6.699 0.102 -6.757 1.00 98.50 92 VAL A C 1
ATOM 723 O O . VAL A 1 92 ? -6.195 -1.016 -6.813 1.00 98.50 92 VAL A O 1
ATOM 726 N N . GLU A 1 93 ? -7.115 0.750 -7.850 1.00 98.00 93 GLU A N 1
ATOM 727 C CA . GLU A 1 93 ? -7.045 0.178 -9.201 1.00 98.00 93 GLU A CA 1
ATOM 728 C C . GLU A 1 93 ? -5.596 -0.135 -9.623 1.00 98.00 93 GLU A C 1
ATOM 730 O O . GLU A 1 93 ? -5.342 -1.199 -10.192 1.00 98.00 93 GLU A O 1
ATOM 735 N N . LEU A 1 94 ? -4.652 0.767 -9.327 1.00 96.69 94 LEU A N 1
ATOM 736 C CA . LEU A 1 94 ? -3.226 0.608 -9.621 1.00 96.69 94 LEU A CA 1
ATOM 737 C C . LEU A 1 94 ? -2.586 -0.491 -8.767 1.00 96.69 94 LEU A C 1
ATOM 739 O O . LEU A 1 94 ? -2.001 -1.426 -9.311 1.00 96.69 94 LEU A O 1
ATOM 743 N N . ALA A 1 95 ? -2.696 -0.388 -7.443 1.00 96.62 95 ALA A N 1
ATOM 744 C CA . ALA A 1 95 ? -2.098 -1.336 -6.511 1.00 96.62 95 ALA A CA 1
ATOM 745 C C . ALA A 1 95 ? -2.687 -2.745 -6.689 1.00 96.62 95 ALA A C 1
ATOM 747 O O . ALA A 1 95 ? -1.946 -3.725 -6.654 1.00 96.62 95 ALA A O 1
ATOM 748 N N . GLY A 1 96 ? -3.980 -2.858 -7.009 1.00 96.44 96 GLY A N 1
ATOM 749 C CA . GLY A 1 96 ? -4.642 -4.131 -7.300 1.00 96.44 96 GLY A CA 1
ATOM 750 C C . GLY A 1 96 ? -4.110 -4.866 -8.538 1.00 96.44 96 GLY A C 1
ATOM 751 O O . GLY A 1 96 ? -4.314 -6.071 -8.656 1.00 96.44 96 GLY A O 1
ATOM 752 N N . GLN A 1 97 ? -3.382 -4.196 -9.446 1.00 95.50 97 GLN A N 1
ATOM 753 C CA . GLN A 1 97 ? -2.671 -4.891 -10.535 1.00 95.50 97 GLN A CA 1
ATOM 754 C C . GLN A 1 97 ? -1.508 -5.750 -10.021 1.00 95.50 97 GLN A C 1
ATOM 756 O O . GLN A 1 97 ? -1.111 -6.709 -10.680 1.00 95.50 97 GLN A O 1
ATOM 761 N N . MET A 1 98 ? -0.942 -5.378 -8.873 1.00 94.19 98 MET A N 1
ATOM 762 C CA . MET A 1 98 ? 0.232 -6.006 -8.262 1.00 94.19 98 MET A CA 1
ATOM 763 C C . MET A 1 98 ? -0.163 -6.865 -7.056 1.00 94.19 98 MET A C 1
ATOM 765 O O . MET A 1 98 ? 0.476 -7.876 -6.787 1.00 94.19 98 MET A O 1
ATOM 769 N N . ALA A 1 99 ? -1.240 -6.478 -6.373 1.00 94.56 99 ALA A N 1
ATOM 770 C CA . ALA A 1 99 ? -1.768 -7.089 -5.162 1.00 94.56 99 ALA A CA 1
ATOM 771 C C . ALA A 1 99 ? -3.241 -7.516 -5.353 1.00 94.56 99 ALA A C 1
ATOM 773 O O . ALA A 1 99 ? -4.142 -6.901 -4.780 1.00 94.56 99 ALA A O 1
ATOM 774 N N . PRO A 1 100 ? -3.526 -8.521 -6.207 1.00 93.06 100 PRO A N 1
ATOM 775 C CA . PRO A 1 100 ? -4.892 -8.876 -6.600 1.00 93.06 100 PRO A CA 1
ATOM 776 C C . PRO A 1 100 ? -5.723 -9.525 -5.485 1.00 93.06 100 PRO A C 1
ATOM 778 O O . PRO A 1 100 ? -6.943 -9.615 -5.624 1.00 93.06 100 PRO A O 1
ATOM 781 N N . ASN A 1 101 ? -5.087 -10.006 -4.416 1.00 92.12 101 ASN A N 1
ATOM 782 C CA . ASN A 1 101 ? -5.753 -10.658 -3.292 1.00 92.12 101 ASN A CA 1
ATOM 783 C C . ASN A 1 101 ? -5.635 -9.842 -1.990 1.00 92.12 101 ASN A C 1
ATOM 785 O O . ASN A 1 101 ? -6.186 -10.253 -0.970 1.00 92.12 101 ASN A O 1
ATOM 789 N N . ALA A 1 102 ? -4.912 -8.716 -1.988 1.00 93.56 102 ALA A N 1
ATOM 790 C CA . ALA A 1 102 ? -4.882 -7.797 -0.856 1.00 93.56 102 ALA A CA 1
ATOM 791 C C . ALA A 1 102 ? -6.221 -7.052 -0.714 1.00 93.56 102 ALA A C 1
ATOM 793 O O . ALA A 1 102 ? -6.879 -6.717 -1.702 1.00 93.56 102 ALA A O 1
ATOM 794 N N . LEU A 1 103 ? -6.614 -6.759 0.527 1.00 96.69 103 LEU A N 1
ATOM 795 C CA . LEU A 1 103 ? -7.807 -5.965 0.822 1.00 96.69 103 LEU A CA 1
ATOM 796 C C . LEU A 1 103 ? -7.465 -4.479 0.710 1.00 96.69 103 LEU A C 1
ATOM 798 O O . LEU A 1 103 ? -6.878 -3.897 1.618 1.00 96.69 103 LEU A O 1
ATOM 802 N N . LEU A 1 104 ? -7.808 -3.878 -0.428 1.00 98.19 104 LEU A N 1
ATOM 803 C CA . LEU A 1 104 ? -7.496 -2.488 -0.753 1.00 98.19 104 LEU A CA 1
ATOM 804 C C . LEU A 1 104 ? -8.776 -1.652 -0.783 1.00 98.19 104 LEU A C 1
ATOM 806 O O . LEU A 1 104 ? -9.667 -1.914 -1.592 1.00 98.19 104 LEU A O 1
ATOM 810 N N . VAL A 1 105 ? -8.854 -0.625 0.062 1.00 98.62 105 VAL A N 1
ATOM 811 C CA . VAL A 1 105 ? -10.068 0.182 0.240 1.00 98.62 105 VAL A CA 1
ATOM 812 C C . VAL A 1 105 ? -9.788 1.660 -0.023 1.00 98.62 105 VAL A C 1
ATOM 814 O O . VAL A 1 105 ? -8.794 2.223 0.433 1.00 98.62 105 VAL A O 1
ATOM 817 N N . ALA A 1 106 ? -10.680 2.310 -0.770 1.00 98.44 106 ALA A N 1
ATOM 818 C CA . ALA A 1 106 ? -10.599 3.735 -1.073 1.00 98.44 106 ALA A CA 1
ATOM 819 C C . ALA A 1 106 ? -11.495 4.544 -0.125 1.00 98.44 106 ALA A C 1
ATOM 821 O O . ALA A 1 106 ? -12.707 4.348 -0.097 1.00 98.44 106 ALA A O 1
ATOM 822 N N . ALA A 1 107 ? -10.915 5.517 0.575 1.00 97.88 107 ALA A N 1
ATOM 823 C CA . ALA A 1 107 ? -11.621 6.458 1.442 1.00 97.88 107 ALA A CA 1
ATOM 824 C C . ALA A 1 107 ? -11.320 7.899 1.001 1.00 97.88 107 ALA A C 1
ATOM 826 O O . ALA A 1 107 ? -10.592 8.642 1.660 1.00 97.88 107 ALA A O 1
ATOM 827 N N . GLY A 1 108 ? -11.839 8.284 -0.169 1.00 96.88 108 GLY A N 1
ATOM 828 C CA . GLY A 1 108 ? -11.564 9.590 -0.764 1.00 96.88 108 GLY A CA 1
ATOM 829 C C . GLY A 1 108 ? -12.783 10.501 -0.904 1.00 96.88 108 GLY A C 1
ATOM 830 O O . GLY A 1 108 ? -13.884 10.043 -1.220 1.00 96.88 108 GLY A O 1
ATOM 831 N N . GLY A 1 109 ? -12.563 11.807 -0.746 1.00 97.25 109 GLY A N 1
ATOM 832 C CA . GLY A 1 109 ? -13.602 12.825 -0.906 1.00 97.25 109 GLY A CA 1
ATOM 833 C C . GLY A 1 109 ? -14.501 12.999 0.324 1.00 97.25 109 GLY A C 1
ATOM 834 O O . GLY A 1 109 ? -14.403 12.285 1.323 1.00 97.25 109 GLY A O 1
ATOM 835 N N . THR A 1 110 ? -15.407 13.967 0.237 1.00 96.31 110 THR A N 1
ATOM 836 C CA . THR A 1 110 ? -16.510 14.165 1.193 1.00 96.31 110 THR A CA 1
ATOM 837 C C . THR A 1 110 ? -17.683 13.219 0.900 1.00 96.31 110 THR A C 1
ATOM 839 O O . THR A 1 110 ? -17.686 12.530 -0.120 1.00 96.31 110 THR A O 1
ATOM 842 N N . ASP A 1 111 ? -18.708 13.195 1.760 1.00 93.38 111 ASP A N 1
ATOM 843 C CA . ASP A 1 111 ? -19.912 12.349 1.587 1.00 93.38 111 ASP A CA 1
ATOM 844 C C . ASP A 1 111 ? -20.757 12.720 0.359 1.00 93.38 111 ASP A C 1
ATOM 846 O O . ASP A 1 111 ? -21.571 11.932 -0.112 1.00 93.38 111 ASP A O 1
ATOM 850 N N . ASP A 1 112 ? -20.552 13.927 -0.171 1.00 92.25 112 ASP A N 1
ATOM 851 C CA . ASP A 1 112 ? -21.149 14.431 -1.409 1.00 92.25 112 ASP A CA 1
ATOM 852 C C . ASP A 1 112 ? -20.156 14.463 -2.589 1.00 92.25 112 ASP A C 1
ATOM 854 O O . ASP A 1 112 ? -20.341 15.222 -3.543 1.00 92.25 112 ASP A O 1
ATOM 858 N N . ASP A 1 113 ? -19.094 13.655 -2.505 1.00 88.62 113 ASP A N 1
ATOM 859 C CA . ASP A 1 113 ? -18.091 13.393 -3.550 1.00 88.62 113 ASP A CA 1
ATOM 860 C C . ASP A 1 113 ? -17.326 14.635 -4.049 1.00 88.62 113 ASP A C 1
ATOM 862 O O . ASP A 1 113 ? -16.795 14.679 -5.165 1.00 88.62 113 ASP A O 1
ATOM 866 N N . ARG A 1 114 ? -17.229 15.676 -3.213 1.00 94.50 114 ARG A N 1
ATOM 867 C CA . ARG A 1 114 ? -16.353 16.833 -3.451 1.00 94.50 114 ARG A CA 1
ATOM 868 C C . ARG A 1 114 ? -14.946 16.573 -2.917 1.00 94.50 114 ARG A C 1
ATOM 870 O O . ARG A 1 114 ? -14.689 15.618 -2.189 1.00 94.50 114 ARG A O 1
ATOM 877 N N . ILE A 1 115 ? -14.025 17.471 -3.275 1.00 96.75 115 ILE A N 1
ATOM 878 C CA . ILE A 1 115 ? -12.669 17.467 -2.723 1.00 96.75 115 ILE A CA 1
ATOM 879 C C . ILE A 1 115 ? -12.720 17.787 -1.224 1.00 96.75 115 ILE A C 1
ATOM 881 O O . ILE A 1 115 ? -13.218 18.843 -0.833 1.00 96.75 115 ILE A O 1
ATOM 885 N N . GLY A 1 116 ? -12.179 16.886 -0.412 1.00 95.50 116 GLY A N 1
ATOM 886 C CA . GLY A 1 116 ? -12.168 16.937 1.047 1.00 95.50 116 GLY A CA 1
ATOM 887 C C . GLY A 1 116 ? -12.083 15.530 1.633 1.00 95.50 116 GLY A C 1
ATOM 888 O O . GLY A 1 116 ? -11.947 14.561 0.894 1.00 95.50 116 GLY A O 1
ATOM 889 N N . THR A 1 117 ? -12.148 15.411 2.951 1.00 96.75 117 THR A N 1
ATOM 890 C CA . THR A 1 117 ? -12.055 14.128 3.658 1.00 96.75 117 THR A CA 1
ATOM 891 C C . THR A 1 117 ? -13.318 13.909 4.476 1.00 96.75 117 THR A C 1
ATOM 893 O O . THR A 1 117 ? -13.853 14.849 5.064 1.00 96.75 117 THR A O 1
ATOM 896 N N . SER A 1 118 ? -13.821 12.676 4.488 1.00 97.06 118 SER A N 1
ATOM 897 C CA . SER A 1 118 ? -15.001 12.286 5.259 1.00 97.06 118 SER A CA 1
ATOM 898 C C . SER A 1 118 ? -14.607 11.331 6.376 1.00 97.06 118 SER A C 1
ATOM 900 O O . SER A 1 118 ? -13.979 10.303 6.130 1.00 97.06 118 SER A O 1
ATOM 902 N N . PHE A 1 119 ? -15.025 11.657 7.597 1.00 96.69 119 PHE A N 1
ATOM 903 C CA . PHE A 1 119 ? -14.922 10.755 8.739 1.00 96.69 119 PHE A CA 1
ATOM 904 C C . PHE A 1 119 ? -15.677 9.443 8.478 1.00 96.69 119 PHE A C 1
ATOM 906 O O . PHE A 1 119 ? -15.124 8.370 8.692 1.00 96.69 119 PHE A O 1
ATOM 913 N N . GLU A 1 120 ? -16.899 9.517 7.937 1.00 96.19 120 GLU A N 1
ATOM 914 C CA . GLU A 1 120 ? -17.735 8.340 7.675 1.00 96.19 120 GLU A CA 1
ATOM 915 C C . GLU A 1 120 ? -17.080 7.394 6.661 1.00 96.19 120 GLU A C 1
ATOM 917 O O . GLU A 1 120 ? -17.019 6.187 6.899 1.00 96.19 120 GLU A O 1
ATOM 922 N N . LYS A 1 121 ? -16.518 7.934 5.567 1.00 97.56 121 LYS A N 1
ATOM 923 C CA . LYS A 1 121 ? -15.793 7.137 4.563 1.00 97.56 121 LYS A CA 1
ATOM 924 C C . LYS A 1 121 ? -14.533 6.492 5.146 1.00 97.56 121 LYS A C 1
ATOM 926 O O . LYS A 1 121 ? -14.238 5.349 4.811 1.00 97.56 121 LYS A O 1
ATOM 931 N N . VAL A 1 122 ? -13.800 7.190 6.017 1.00 97.88 122 VAL A N 1
ATOM 932 C CA . VAL A 1 122 ? -12.589 6.641 6.649 1.00 97.88 122 VAL A CA 1
ATOM 933 C C . VAL A 1 122 ? -12.935 5.529 7.637 1.00 97.88 122 VAL A C 1
ATOM 935 O O . VAL A 1 122 ? -12.362 4.447 7.543 1.00 97.88 122 VAL A O 1
ATOM 938 N N . THR A 1 123 ? -13.899 5.739 8.537 1.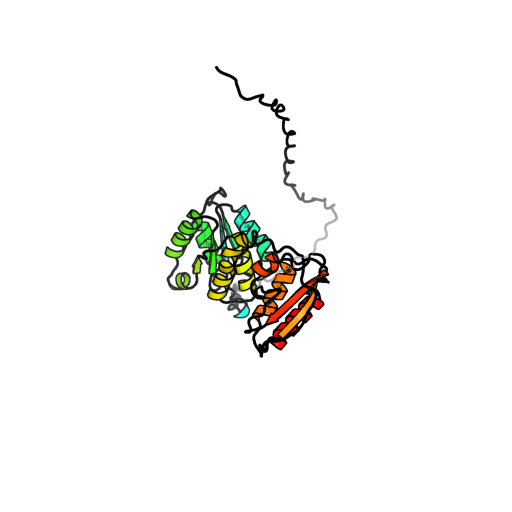00 97.19 123 THR A N 1
ATOM 939 C CA . THR A 1 123 ? -14.333 4.706 9.491 1.00 97.19 123 THR A CA 1
ATOM 940 C C . THR A 1 123 ? -14.903 3.481 8.775 1.00 97.19 123 THR A C 1
ATOM 942 O O . THR A 1 123 ? -14.561 2.353 9.128 1.00 97.19 123 THR A O 1
ATOM 945 N N . ALA A 1 124 ? -15.727 3.682 7.739 1.00 96.94 124 ALA A N 1
ATOM 946 C CA . ALA A 1 124 ? -16.236 2.586 6.919 1.00 96.94 124 ALA A CA 1
ATOM 947 C C . ALA A 1 124 ? -15.101 1.841 6.203 1.00 96.94 124 ALA A C 1
ATOM 949 O O . ALA A 1 124 ? -15.093 0.614 6.195 1.00 96.94 124 ALA A O 1
ATOM 950 N N . GLY A 1 125 ? -14.122 2.574 5.664 1.00 97.62 125 GLY A N 1
ATOM 951 C CA . GLY A 1 125 ? -12.978 1.983 4.980 1.00 97.62 125 GLY A CA 1
ATOM 952 C C . GLY A 1 125 ? -12.090 1.144 5.900 1.00 97.62 125 GLY A C 1
ATOM 953 O O . GLY A 1 125 ? -11.680 0.053 5.517 1.00 97.62 125 GLY A O 1
ATOM 954 N N . ILE A 1 126 ? -11.847 1.606 7.131 1.00 97.38 126 ILE A N 1
ATOM 955 C CA . ILE A 1 126 ? -11.121 0.835 8.153 1.00 97.38 126 ILE A CA 1
ATOM 956 C C . ILE A 1 126 ? -11.883 -0.447 8.500 1.00 97.38 126 ILE A C 1
ATOM 958 O O . ILE A 1 126 ? -11.286 -1.517 8.534 1.00 97.38 126 ILE A O 1
ATOM 962 N N . ALA A 1 127 ? -13.199 -0.358 8.712 1.00 95.31 127 ALA A N 1
ATOM 963 C CA . ALA A 1 127 ? -14.020 -1.526 9.024 1.00 95.31 127 ALA A CA 1
ATOM 964 C C . ALA A 1 127 ? -14.088 -2.537 7.864 1.00 95.31 127 ALA A C 1
ATOM 966 O O . ALA A 1 127 ? -14.142 -3.739 8.105 1.00 95.31 127 ALA A O 1
ATOM 967 N N . GLU A 1 128 ? -14.088 -2.067 6.615 1.00 95.88 128 GLU A N 1
ATOM 968 C CA . GLU A 1 128 ? -14.055 -2.920 5.421 1.00 95.88 128 GLU A CA 1
ATOM 969 C C . GLU A 1 128 ? -12.693 -3.608 5.234 1.00 95.88 128 GLU A C 1
ATOM 971 O O . GLU A 1 128 ? -12.639 -4.758 4.801 1.00 95.88 128 GLU A O 1
ATOM 976 N N . ALA A 1 129 ? -11.602 -2.921 5.580 1.00 96.12 129 ALA A N 1
ATOM 977 C CA . ALA A 1 129 ? -10.241 -3.438 5.468 1.00 96.12 129 ALA A CA 1
ATOM 978 C C . ALA A 1 129 ? -9.826 -4.355 6.638 1.00 96.12 129 ALA A C 1
ATOM 980 O O . ALA A 1 129 ? -8.864 -5.111 6.501 1.00 96.12 129 ALA A O 1
ATOM 981 N N . ASP A 1 130 ? -10.517 -4.305 7.783 1.00 94.31 130 ASP A N 1
ATOM 982 C CA . ASP A 1 130 ? -10.187 -5.101 8.972 1.00 94.31 130 ASP A CA 1
ATOM 983 C C . ASP A 1 130 ? -10.663 -6.559 8.843 1.00 94.31 130 ASP A C 1
ATOM 985 O O . ASP A 1 130 ? -11.787 -6.915 9.201 1.00 94.31 130 ASP A O 1
ATOM 989 N N . ALA A 1 131 ? -9.772 -7.425 8.356 1.00 90.81 131 ALA A N 1
ATOM 990 C CA . ALA A 1 131 ? -9.964 -8.876 8.330 1.00 90.81 131 ALA A CA 1
ATOM 991 C C . ALA A 1 131 ? -9.361 -9.608 9.547 1.00 90.81 131 ALA A C 1
ATOM 993 O O . ALA A 1 131 ? -9.317 -10.839 9.548 1.00 90.81 131 ALA A O 1
ATOM 994 N N . GLY A 1 132 ? -8.896 -8.876 10.569 1.00 90.00 132 GLY A N 1
ATOM 995 C CA . GLY A 1 132 ? -8.303 -9.429 11.795 1.00 90.00 132 GLY A CA 1
ATOM 996 C C . GLY A 1 132 ? -6.769 -9.433 11.851 1.00 90.00 132 GLY A C 1
ATOM 997 O O . GLY A 1 132 ? -6.214 -9.517 12.942 1.00 90.00 132 GLY A O 1
ATOM 998 N N . ALA A 1 133 ? -6.074 -9.257 10.721 1.00 92.75 133 ALA A N 1
ATOM 999 C CA . ALA A 1 133 ? -4.605 -9.147 10.670 1.00 92.75 133 ALA A CA 1
ATOM 1000 C C . ALA A 1 133 ? -4.072 -7.706 10.815 1.00 92.75 133 ALA A C 1
ATOM 1002 O O . ALA A 1 133 ? -2.862 -7.495 10.868 1.00 92.75 133 ALA A O 1
ATOM 1003 N N . GLY A 1 134 ? -4.969 -6.720 10.895 1.00 96.12 134 GLY A N 1
ATOM 1004 C CA . GLY A 1 134 ? -4.650 -5.300 11.029 1.00 96.12 134 GLY A CA 1
ATOM 1005 C C . GLY A 1 134 ? -4.869 -4.486 9.755 1.00 96.12 134 GLY A C 1
ATOM 1006 O O . GLY A 1 134 ? -5.167 -5.028 8.691 1.00 96.12 134 GLY A O 1
ATOM 1007 N N . VAL A 1 135 ? -4.758 -3.161 9.880 1.00 98.25 135 VAL A N 1
ATOM 1008 C CA . VAL A 1 135 ? -5.046 -2.197 8.810 1.00 98.25 135 VAL A CA 1
ATOM 1009 C C . VAL A 1 135 ? -3.986 -1.098 8.762 1.00 98.25 135 VAL A C 1
ATOM 1011 O O . VAL A 1 135 ? -3.751 -0.401 9.749 1.00 98.25 135 VAL A O 1
ATOM 1014 N N . ALA A 1 136 ? -3.398 -0.893 7.586 1.00 98.31 136 ALA A N 1
ATOM 1015 C CA . ALA A 1 136 ? -2.525 0.230 7.272 1.00 98.31 136 ALA A CA 1
ATOM 1016 C C . ALA A 1 136 ? -3.323 1.353 6.588 1.00 98.31 136 ALA A C 1
ATOM 1018 O O . ALA A 1 136 ? -3.915 1.159 5.528 1.00 98.31 136 ALA A O 1
ATOM 1019 N N . VAL A 1 137 ? -3.333 2.546 7.179 1.00 98.56 137 VAL A N 1
ATOM 1020 C CA . VAL A 1 137 ? -4.054 3.722 6.674 1.00 98.56 137 VAL A CA 1
ATOM 1021 C C . VAL A 1 137 ? -3.050 4.723 6.110 1.00 98.56 137 VAL A C 1
ATOM 1023 O O . VAL A 1 137 ? -2.274 5.311 6.861 1.00 98.56 137 VAL A O 1
ATOM 1026 N N . LEU A 1 138 ? -3.067 4.947 4.796 1.00 98.38 138 LEU A N 1
ATOM 1027 C CA . LEU A 1 138 ? -2.222 5.941 4.130 1.00 98.38 138 LEU A CA 1
ATOM 1028 C C . LEU A 1 138 ? -3.028 7.187 3.776 1.00 98.38 138 LEU A C 1
ATOM 1030 O O . LEU A 1 138 ? -4.140 7.085 3.266 1.00 98.38 138 LEU A O 1
ATOM 1034 N N . CYS A 1 139 ? -2.446 8.363 4.004 1.00 97.56 139 CYS A N 1
ATOM 1035 C CA . CYS A 1 139 ? -3.095 9.657 3.792 1.00 97.56 139 CYS A CA 1
ATOM 1036 C C . CYS A 1 139 ? -2.303 10.522 2.798 1.00 97.56 139 CYS A C 1
ATOM 1038 O O . CYS A 1 139 ? -1.079 10.438 2.750 1.00 97.56 139 CYS A O 1
ATOM 1040 N N . ASP A 1 140 ? -2.971 11.389 2.027 1.00 94.69 140 ASP A N 1
ATOM 1041 C CA . ASP A 1 140 ? -2.279 12.343 1.142 1.00 94.69 140 ASP A CA 1
ATOM 1042 C C . ASP A 1 140 ? -1.691 13.557 1.874 1.00 94.69 140 ASP A C 1
ATOM 1044 O O . ASP A 1 140 ? -0.497 13.832 1.787 1.00 94.69 140 ASP A O 1
ATOM 1048 N N . LEU A 1 141 ? -2.544 14.333 2.538 1.00 90.62 141 LEU A N 1
ATOM 1049 C CA . LEU A 1 141 ? -2.236 15.645 3.095 1.00 90.62 141 LEU A CA 1
ATOM 1050 C C . LEU A 1 141 ? -2.687 15.723 4.555 1.00 90.62 141 LEU A C 1
ATOM 1052 O O . LEU A 1 141 ? -3.563 14.984 4.998 1.00 90.62 141 LEU A O 1
ATOM 1056 N N . GLY A 1 142 ? -2.135 16.686 5.298 1.00 83.31 142 GLY A N 1
ATOM 1057 C CA . GLY A 1 142 ? -2.299 16.783 6.754 1.00 83.31 142 GLY A CA 1
ATOM 1058 C C . GLY A 1 142 ? -3.742 16.735 7.280 1.00 83.31 142 GLY A C 1
ATOM 1059 O O . GLY A 1 142 ? -3.990 16.100 8.295 1.00 83.31 142 GLY A O 1
ATOM 1060 N N . SER A 1 143 ? -4.727 17.328 6.599 1.00 90.06 143 SER A N 1
ATOM 1061 C CA . SER A 1 143 ? -6.137 17.250 7.034 1.00 90.06 143 SER A CA 1
ATOM 1062 C C . SER A 1 143 ? -6.756 15.854 6.895 1.00 90.06 143 SER A C 1
ATOM 1064 O O . SER A 1 143 ? -7.661 15.515 7.659 1.00 90.06 143 SER A O 1
ATOM 1066 N N . ALA A 1 144 ? -6.261 15.031 5.967 1.00 93.69 144 ALA A N 1
ATOM 1067 C CA . ALA A 1 144 ? -6.656 13.629 5.864 1.00 93.69 144 ALA A CA 1
ATOM 1068 C C . ALA A 1 144 ? -6.138 12.827 7.059 1.00 93.69 144 ALA A C 1
ATOM 1070 O O . ALA A 1 144 ? -6.898 12.049 7.629 1.00 93.69 144 ALA A O 1
ATOM 1071 N N . ILE A 1 145 ? -4.906 13.109 7.497 1.00 94.69 145 ILE A N 1
ATOM 1072 C CA . ILE A 1 145 ? -4.312 12.507 8.698 1.00 94.69 145 ILE A CA 1
ATOM 1073 C C . ILE A 1 145 ? -5.157 12.838 9.930 1.00 94.69 145 ILE A C 1
ATOM 1075 O O . ILE A 1 145 ? -5.584 11.925 10.620 1.00 94.69 145 ILE A O 1
ATOM 1079 N N . LEU A 1 146 ? -5.506 14.111 10.149 1.00 93.75 146 LEU A N 1
ATOM 1080 C CA . LEU A 1 146 ? -6.348 14.509 11.291 1.00 93.75 146 LEU A CA 1
ATOM 1081 C C . LEU A 1 146 ? -7.728 13.830 11.274 1.00 93.75 146 LEU A C 1
ATOM 1083 O O . LEU A 1 146 ? -8.272 13.466 12.317 1.00 93.75 146 LEU A O 1
ATOM 1087 N N . THR A 1 147 ? -8.308 13.659 10.081 1.00 95.88 147 THR A N 1
ATOM 1088 C CA . THR A 1 147 ? -9.588 12.951 9.919 1.00 95.88 147 THR A CA 1
ATOM 1089 C C . THR A 1 147 ? -9.433 11.471 10.276 1.00 95.88 147 THR A C 1
ATOM 1091 O O . THR A 1 147 ? -10.296 10.916 10.952 1.00 95.88 147 THR A O 1
ATOM 1094 N N . ALA A 1 148 ? -8.331 10.842 9.859 1.00 95.94 148 ALA A N 1
ATOM 1095 C CA . ALA A 1 148 ? -8.015 9.460 10.193 1.00 95.94 148 ALA A CA 1
ATOM 1096 C C . ALA A 1 148 ? -7.719 9.272 11.687 1.00 95.94 148 ALA A C 1
ATOM 1098 O O . ALA A 1 148 ? -8.262 8.350 12.281 1.00 95.94 148 ALA A O 1
ATOM 1099 N N . GLU A 1 149 ? -6.951 10.161 12.320 1.00 96.50 149 GLU A N 1
ATOM 1100 C CA . GLU A 1 149 ? -6.715 10.150 13.773 1.00 96.50 149 GLU A CA 1
ATOM 1101 C C . GLU A 1 149 ? -8.040 10.221 14.533 1.00 96.50 149 GLU A C 1
ATOM 1103 O O . GLU A 1 149 ? -8.314 9.384 15.390 1.00 96.50 149 GLU A O 1
ATOM 1108 N N . THR A 1 150 ? -8.916 11.145 14.124 1.00 94.94 150 THR A N 1
ATOM 1109 C CA . THR A 1 150 ? -10.266 11.237 14.686 1.00 94.94 150 THR A CA 1
ATOM 1110 C C . THR A 1 150 ? -11.034 9.932 14.474 1.00 94.94 150 THR A C 1
ATOM 1112 O O . THR A 1 150 ? -11.707 9.484 15.386 1.00 94.94 150 THR A O 1
ATOM 1115 N N . ALA A 1 151 ? -10.947 9.279 13.311 1.00 95.31 151 ALA A N 1
ATOM 1116 C CA . ALA A 1 151 ? -11.594 7.980 13.089 1.00 95.31 151 ALA A CA 1
ATOM 1117 C C . ALA A 1 151 ? -11.053 6.880 14.021 1.00 95.31 151 ALA A C 1
ATOM 1119 O O . ALA A 1 151 ? -11.845 6.100 14.552 1.00 95.31 151 ALA A O 1
ATOM 1120 N N . LEU A 1 152 ? -9.739 6.847 14.261 1.00 94.69 152 LEU A N 1
ATOM 1121 C CA . LEU A 1 152 ? -9.084 5.902 15.173 1.00 94.69 152 LEU A CA 1
ATOM 1122 C C . LEU A 1 152 ? -9.506 6.112 16.636 1.00 94.69 152 LEU A C 1
ATOM 1124 O O . LEU A 1 152 ? -9.624 5.143 17.389 1.00 94.69 152 LEU A O 1
ATOM 1128 N N . ASP A 1 153 ? -9.789 7.348 17.045 1.00 94.69 153 ASP A N 1
ATOM 1129 C CA . ASP A 1 153 ? -10.284 7.647 18.394 1.00 94.69 153 ASP A CA 1
ATOM 1130 C C . ASP A 1 153 ? -11.650 7.000 18.682 1.00 94.69 153 ASP A C 1
ATOM 1132 O O . ASP A 1 153 ? -11.950 6.711 19.839 1.00 94.69 153 ASP A O 1
ATOM 1136 N N . PHE A 1 154 ? -12.453 6.706 17.654 1.00 92.94 154 PHE A N 1
ATOM 1137 C CA . PHE A 1 154 ? -13.783 6.095 17.793 1.00 92.94 154 PHE A CA 1
ATOM 1138 C C . PHE A 1 154 ? -13.793 4.568 17.650 1.00 92.94 154 PHE A C 1
ATOM 1140 O O . PHE A 1 154 ? -14.845 3.954 17.837 1.00 92.94 154 PHE A O 1
ATOM 1147 N N . LEU A 1 155 ? -12.654 3.956 17.325 1.00 92.56 155 LEU A N 1
ATOM 1148 C CA . LEU A 1 155 ? -12.520 2.501 17.310 1.00 92.56 155 LEU A CA 1
ATOM 1149 C C . LEU A 1 155 ? -12.567 1.938 18.737 1.00 92.56 155 LEU A C 1
ATOM 1151 O O . LEU A 1 155 ? -12.291 2.643 19.711 1.00 92.56 155 LEU A O 1
ATOM 1155 N N . ASP A 1 156 ? -12.916 0.662 18.882 1.00 92.38 156 ASP A N 1
ATOM 1156 C CA . ASP A 1 156 ? -12.694 -0.021 20.156 1.00 92.38 156 ASP A CA 1
ATOM 1157 C C . ASP A 1 156 ? -11.191 -0.273 20.395 1.00 92.38 156 ASP A C 1
ATOM 1159 O O . ASP A 1 156 ? -10.357 -0.071 19.508 1.00 92.38 156 ASP A O 1
ATOM 1163 N N . ASP A 1 157 ? -10.822 -0.652 21.620 1.00 90.38 157 ASP A N 1
ATOM 1164 C CA . ASP A 1 157 ? -9.412 -0.815 21.996 1.00 90.38 157 ASP A CA 1
ATOM 1165 C C . ASP A 1 157 ? -8.720 -1.921 21.186 1.00 90.38 157 ASP A C 1
ATOM 1167 O O . ASP A 1 157 ? -7.571 -1.760 20.780 1.00 90.38 157 ASP A O 1
ATOM 1171 N N . GLU A 1 158 ? -9.444 -2.997 20.871 1.00 88.56 158 GLU A N 1
ATOM 1172 C CA . GLU A 1 158 ? -8.924 -4.138 20.116 1.00 88.56 158 GLU A CA 1
ATOM 1173 C C . GLU A 1 158 ? -8.642 -3.765 18.652 1.00 88.56 158 GLU A C 1
ATOM 1175 O O . GLU A 1 158 ? -7.624 -4.159 18.081 1.00 88.56 158 GLU A O 1
ATOM 1180 N N . GLN A 1 159 ? -9.537 -2.989 18.033 1.00 89.50 159 GLN A N 1
ATOM 1181 C CA . GLN A 1 159 ? -9.372 -2.430 16.695 1.00 89.50 159 GLN A CA 1
ATOM 1182 C C . GLN A 1 159 ? -8.257 -1.390 16.668 1.00 89.50 159 GLN A C 1
ATOM 1184 O O . GLN A 1 159 ? -7.423 -1.402 15.765 1.00 89.50 159 GLN A O 1
ATOM 1189 N N . ARG A 1 160 ? -8.200 -0.501 17.662 1.00 92.75 160 ARG A N 1
ATOM 1190 C CA . ARG A 1 160 ? -7.191 0.562 17.713 1.00 92.75 160 ARG A CA 1
ATOM 1191 C C . ARG A 1 160 ? -5.767 0.008 17.790 1.00 92.75 160 ARG A C 1
ATOM 1193 O O . ARG A 1 160 ? -4.870 0.587 17.186 1.00 92.75 160 ARG A O 1
ATOM 1200 N N . GLU A 1 161 ? -5.554 -1.117 18.472 1.00 93.19 161 GLU A N 1
ATOM 1201 C CA . GLU A 1 161 ? -4.241 -1.777 18.548 1.00 93.19 161 GLU A CA 1
ATOM 1202 C C . GLU A 1 161 ? -3.736 -2.292 17.190 1.00 93.19 161 GLU A C 1
ATOM 1204 O O . GLU A 1 161 ? -2.527 -2.342 16.959 1.00 93.19 161 GLU A O 1
ATOM 1209 N N . ARG A 1 162 ? -4.650 -2.629 16.274 1.00 94.19 162 ARG A N 1
ATOM 1210 C CA . ARG A 1 162 ? -4.339 -3.230 14.967 1.00 94.19 162 ARG A CA 1
ATOM 1211 C C . ARG A 1 162 ? -4.540 -2.291 13.777 1.00 94.19 162 ARG A C 1
ATOM 1213 O O . ARG A 1 162 ? -4.389 -2.722 12.639 1.00 94.19 162 ARG A O 1
ATOM 1220 N N . VAL A 1 163 ? -4.864 -1.020 14.001 1.00 97.56 163 VAL A N 1
ATOM 1221 C CA . VAL A 1 163 ? -4.979 -0.006 12.941 1.00 97.56 163 VAL A CA 1
ATOM 1222 C C . VAL A 1 163 ? -3.838 1.000 13.081 1.00 97.56 163 VAL A C 1
ATOM 1224 O O . VAL A 1 163 ? -3.638 1.589 14.142 1.00 97.56 163 VAL A O 1
ATOM 1227 N N . ARG A 1 164 ? -3.081 1.229 12.003 1.00 98.00 164 ARG A N 1
ATOM 1228 C CA . ARG A 1 164 ? -1.940 2.153 11.990 1.00 98.00 164 ARG A CA 1
ATOM 1229 C C . ARG A 1 164 ? -2.073 3.185 10.880 1.00 98.00 164 ARG A C 1
ATOM 1231 O O . ARG A 1 164 ? -2.147 2.829 9.707 1.00 98.00 164 ARG A O 1
ATOM 1238 N N . ILE A 1 165 ? -2.025 4.466 11.242 1.00 97.75 165 ILE A N 1
ATOM 1239 C CA . ILE A 1 165 ? -1.773 5.536 10.271 1.00 97.75 165 ILE A CA 1
ATOM 1240 C C . ILE A 1 165 ? -0.298 5.478 9.898 1.00 97.75 165 ILE A C 1
ATOM 1242 O O . ILE A 1 165 ? 0.570 5.554 10.768 1.00 97.75 165 ILE A O 1
ATOM 1246 N N . VAL A 1 166 ? -0.030 5.302 8.610 1.00 97.25 166 VAL A N 1
ATOM 1247 C CA . VAL A 1 166 ? 1.318 5.152 8.077 1.00 97.25 166 VAL A CA 1
ATOM 1248 C C . VAL A 1 166 ? 1.799 6.492 7.568 1.00 97.25 166 VAL A C 1
ATOM 1250 O O . VAL A 1 166 ? 1.187 7.108 6.692 1.00 97.25 166 VAL A O 1
ATOM 1253 N N . ASP A 1 167 ? 2.930 6.930 8.098 1.00 94.69 167 ASP A N 1
ATOM 1254 C CA . ASP A 1 167 ? 3.577 8.135 7.631 1.00 94.69 167 ASP A CA 1
ATOM 1255 C C . ASP A 1 167 ? 4.334 7.770 6.340 1.00 94.69 167 ASP A C 1
ATOM 1257 O O . ASP A 1 167 ? 5.485 7.353 6.361 1.00 94.69 167 ASP A O 1
ATOM 1261 N N . ALA A 1 168 ? 3.727 7.916 5.164 1.00 95.06 168 ALA A N 1
ATOM 1262 C CA . ALA A 1 168 ? 4.360 7.604 3.875 1.00 95.06 168 ALA A CA 1
ATOM 1263 C C . ALA A 1 168 ? 3.731 8.413 2.727 1.00 95.06 168 ALA A C 1
ATOM 1265 O O . ALA A 1 168 ? 2.567 8.799 2.831 1.00 95.06 168 ALA A O 1
ATOM 1266 N N . PRO A 1 169 ? 4.458 8.681 1.622 1.00 96.25 169 PRO A N 1
ATOM 1267 C CA . PRO A 1 169 ? 3.848 9.273 0.433 1.00 96.25 169 PRO A CA 1
ATOM 1268 C C . PRO A 1 169 ? 2.721 8.370 -0.084 1.00 96.25 169 PRO A C 1
ATOM 1270 O O . PRO A 1 169 ? 2.928 7.170 -0.273 1.00 96.25 169 PRO A O 1
ATOM 1273 N N . LEU A 1 170 ? 1.534 8.948 -0.308 1.00 96.56 170 LEU A N 1
ATOM 1274 C CA . LEU A 1 170 ? 0.304 8.181 -0.542 1.00 96.56 170 LEU A CA 1
ATOM 1275 C C . LEU A 1 170 ? 0.438 7.148 -1.668 1.00 96.56 170 LEU A C 1
ATOM 1277 O O . LEU A 1 170 ? 0.011 6.011 -1.498 1.00 96.56 170 LEU A O 1
ATOM 1281 N N . VAL A 1 171 ? 1.009 7.530 -2.815 1.00 96.69 171 VAL A N 1
ATOM 1282 C CA . VAL A 1 171 ? 1.052 6.658 -3.998 1.00 96.69 171 VAL A CA 1
ATOM 1283 C C . VAL A 1 171 ? 2.152 5.610 -3.864 1.00 96.69 171 VAL A C 1
ATOM 1285 O O . VAL A 1 171 ? 1.868 4.415 -3.886 1.00 96.69 171 VAL A O 1
ATOM 1288 N N . GLU A 1 172 ? 3.402 6.036 -3.711 1.00 95.81 172 GLU A N 1
ATOM 1289 C CA . GLU A 1 172 ? 4.562 5.148 -3.664 1.00 95.81 172 GLU A CA 1
ATOM 1290 C C . GLU A 1 172 ? 4.510 4.237 -2.434 1.00 95.81 172 GLU A C 1
ATOM 1292 O O . GLU A 1 172 ? 4.641 3.018 -2.557 1.00 95.81 172 GLU A O 1
ATOM 1297 N N . GLY A 1 173 ? 4.241 4.814 -1.260 1.00 97.12 173 GLY A N 1
ATOM 1298 C CA . GLY A 1 173 ? 4.059 4.059 -0.025 1.00 97.12 173 GLY A CA 1
ATOM 1299 C C . GLY A 1 173 ? 2.842 3.143 -0.093 1.00 97.12 173 GLY A C 1
ATOM 1300 O O . GLY A 1 173 ? 2.897 2.017 0.391 1.00 97.12 173 GLY A O 1
ATOM 1301 N N . GLY A 1 174 ? 1.767 3.577 -0.757 1.00 97.25 174 GLY A N 1
ATOM 1302 C CA . GLY A 1 174 ? 0.543 2.791 -0.886 1.00 97.25 174 GLY A CA 1
ATOM 1303 C C . GLY A 1 174 ? 0.722 1.532 -1.726 1.00 97.25 174 GLY A C 1
ATOM 1304 O O . GLY A 1 174 ? 0.243 0.464 -1.348 1.00 97.25 174 GLY A O 1
ATOM 1305 N N . VAL A 1 175 ? 1.468 1.631 -2.829 1.00 97.56 175 VAL A N 1
ATOM 1306 C CA . VAL A 1 175 ? 1.832 0.464 -3.645 1.00 97.56 175 VAL A CA 1
ATOM 1307 C C . VAL A 1 175 ? 2.754 -0.479 -2.868 1.00 97.56 175 VAL A C 1
ATOM 1309 O O . VAL A 1 175 ? 2.550 -1.690 -2.909 1.00 97.56 175 VAL A O 1
ATOM 1312 N N . ALA A 1 176 ? 3.734 0.051 -2.130 1.00 96.31 176 ALA A N 1
ATOM 1313 C CA . ALA A 1 176 ? 4.629 -0.771 -1.316 1.00 96.31 176 ALA A CA 1
ATOM 1314 C C . ALA A 1 176 ? 3.880 -1.521 -0.196 1.00 96.31 176 ALA A C 1
ATOM 1316 O O . ALA A 1 176 ? 4.080 -2.726 -0.045 1.00 96.31 176 ALA A O 1
ATOM 1317 N N . ALA A 1 177 ? 2.965 -0.851 0.517 1.00 97.75 177 ALA A N 1
ATOM 1318 C CA . ALA A 1 177 ? 2.095 -1.486 1.511 1.00 97.75 177 ALA A CA 1
ATOM 1319 C C . ALA A 1 177 ? 1.229 -2.589 0.896 1.00 97.75 177 ALA A C 1
ATOM 1321 O O . ALA A 1 177 ? 1.151 -3.685 1.443 1.00 97.75 177 ALA A O 1
ATOM 1322 N N . ALA A 1 178 ? 0.600 -2.325 -0.253 1.00 97.44 178 ALA A N 1
ATOM 1323 C CA . ALA A 1 178 ? -0.251 -3.305 -0.921 1.00 97.44 178 ALA A CA 1
ATOM 1324 C C . ALA A 1 178 ? 0.517 -4.576 -1.319 1.00 97.44 178 ALA A C 1
ATOM 1326 O O . ALA A 1 178 ? -0.009 -5.678 -1.194 1.00 97.44 178 ALA A O 1
ATOM 1327 N N . VAL A 1 179 ? 1.766 -4.439 -1.770 1.00 96.62 179 VAL A N 1
ATOM 1328 C CA . VAL A 1 179 ? 2.608 -5.581 -2.158 1.00 96.62 179 VAL A CA 1
ATOM 1329 C C . VAL A 1 179 ? 3.071 -6.387 -0.947 1.00 96.62 179 VAL A C 1
ATOM 1331 O O . VAL A 1 179 ? 3.027 -7.614 -0.999 1.00 96.62 179 VAL A O 1
ATOM 1334 N N . ALA A 1 180 ? 3.455 -5.726 0.147 1.00 95.38 180 ALA A N 1
ATOM 1335 C CA . ALA A 1 180 ? 3.765 -6.408 1.405 1.00 95.38 180 ALA A CA 1
ATOM 1336 C C . ALA A 1 180 ? 2.530 -7.159 1.948 1.00 95.38 180 ALA A C 1
ATOM 1338 O O . ALA A 1 180 ? 2.596 -8.342 2.280 1.00 95.38 180 ALA A O 1
ATOM 1339 N N . ALA A 1 181 ? 1.357 -6.521 1.915 1.00 96.00 181 ALA A N 1
ATOM 1340 C CA . ALA A 1 181 ? 0.097 -7.158 2.291 1.00 96.00 181 ALA A CA 1
ATOM 1341 C C . ALA A 1 181 ? -0.254 -8.355 1.382 1.00 96.00 181 ALA A C 1
ATOM 1343 O O . ALA A 1 181 ? -0.736 -9.380 1.863 1.00 96.00 181 ALA A O 1
ATOM 1344 N N . GLU A 1 182 ? 0.013 -8.272 0.072 1.00 95.06 182 GLU A N 1
ATOM 1345 C CA . GLU A 1 182 ? -0.154 -9.396 -0.863 1.00 95.06 182 GLU A CA 1
ATOM 1346 C C . GLU A 1 182 ? 0.784 -10.565 -0.551 1.00 95.06 182 GLU A C 1
ATOM 1348 O O . GLU A 1 182 ? 0.393 -11.724 -0.710 1.00 95.06 182 GLU A O 1
ATOM 1353 N N . ALA A 1 183 ? 2.009 -10.275 -0.110 1.00 92.81 183 ALA A N 1
ATOM 1354 C CA . ALA A 1 183 ? 2.966 -11.290 0.317 1.00 92.81 183 ALA A CA 1
ATOM 1355 C C . ALA A 1 183 ? 2.533 -12.008 1.610 1.00 92.81 183 ALA A C 1
ATOM 1357 O O . ALA A 1 183 ? 3.025 -13.103 1.883 1.00 92.81 183 ALA A O 1
ATOM 1358 N N . GLY A 1 184 ? 1.563 -11.445 2.342 1.00 93.44 184 GLY A N 1
ATOM 1359 C CA . GLY A 1 184 ? 1.092 -11.957 3.627 1.00 93.44 184 GLY A CA 1
ATOM 1360 C C . GLY A 1 184 ? 1.944 -11.488 4.805 1.00 93.44 184 GLY A C 1
ATOM 1361 O O . GLY A 1 184 ? 1.955 -12.158 5.836 1.00 93.44 184 GLY A O 1
ATOM 1362 N N . ASP A 1 185 ? 2.664 -10.376 4.642 1.00 94.38 185 ASP A N 1
ATOM 1363 C CA . ASP A 1 185 ? 3.457 -9.773 5.709 1.00 94.38 185 ASP A CA 1
ATOM 1364 C C . ASP A 1 185 ? 2.556 -9.226 6.832 1.00 94.38 185 ASP A C 1
ATOM 1366 O O . ASP A 1 185 ? 1.390 -8.876 6.617 1.00 94.38 185 ASP A O 1
ATOM 1370 N N . ASP A 1 186 ? 3.104 -9.156 8.047 1.00 95.94 186 ASP A N 1
ATOM 1371 C CA . ASP A 1 186 ? 2.414 -8.580 9.201 1.00 95.94 186 ASP A CA 1
ATOM 1372 C C . ASP A 1 186 ? 2.311 -7.044 9.125 1.00 95.94 186 ASP A C 1
ATOM 1374 O O . ASP A 1 186 ? 2.915 -6.387 8.273 1.00 95.94 186 ASP A O 1
ATOM 1378 N N . LEU A 1 187 ? 1.507 -6.451 10.017 1.00 96.75 187 LEU A N 1
ATOM 1379 C CA . LEU A 1 187 ? 1.230 -5.012 10.001 1.00 96.75 187 LEU A CA 1
ATOM 1380 C C . LEU A 1 187 ? 2.505 -4.166 10.126 1.00 96.75 187 LEU A C 1
ATOM 1382 O O . LEU A 1 187 ? 2.621 -3.148 9.444 1.00 96.75 187 LEU A O 1
ATOM 1386 N N . ASP A 1 188 ? 3.463 -4.576 10.958 1.00 97.00 188 ASP A N 1
ATOM 1387 C CA . ASP A 1 188 ? 4.708 -3.830 11.159 1.00 97.00 188 ASP A CA 1
ATOM 1388 C C . ASP A 1 188 ? 5.581 -3.856 9.896 1.00 97.00 188 ASP A C 1
ATOM 1390 O O . ASP A 1 188 ? 6.121 -2.823 9.488 1.00 97.00 188 ASP A O 1
ATOM 1394 N N . ALA A 1 189 ? 5.674 -5.005 9.224 1.00 95.44 189 ALA A N 1
ATOM 1395 C CA . ALA A 1 189 ? 6.373 -5.131 7.951 1.00 95.44 189 ALA A CA 1
ATOM 1396 C C . ALA A 1 189 ? 5.688 -4.333 6.826 1.00 95.44 189 ALA A C 1
ATOM 1398 O O . ALA A 1 189 ? 6.372 -3.664 6.047 1.00 95.44 189 ALA A O 1
ATOM 1399 N N . VAL A 1 190 ? 4.351 -4.321 6.771 1.00 97.81 190 VAL A N 1
ATOM 1400 C CA . VAL A 1 190 ? 3.581 -3.505 5.813 1.00 97.81 190 VAL A CA 1
ATOM 1401 C C . VAL A 1 190 ? 3.821 -2.007 6.031 1.00 97.81 190 VAL A C 1
ATOM 1403 O O . VAL A 1 190 ? 4.051 -1.269 5.067 1.00 97.81 190 VAL A O 1
ATOM 1406 N N . VAL A 1 191 ? 3.819 -1.552 7.289 1.00 98.06 191 VAL A N 1
ATOM 1407 C CA . VAL A 1 191 ? 4.141 -0.164 7.665 1.00 98.06 191 VAL A CA 1
ATOM 1408 C C . VAL A 1 191 ? 5.561 0.187 7.219 1.00 98.06 191 VAL A C 1
ATOM 1410 O O . VAL A 1 191 ? 5.754 1.180 6.516 1.00 98.06 191 VAL A O 1
ATOM 1413 N N . ALA A 1 192 ? 6.545 -0.656 7.542 1.00 96.06 192 ALA A N 1
ATOM 1414 C CA . ALA A 1 192 ? 7.939 -0.433 7.165 1.00 96.06 192 ALA A CA 1
ATOM 1415 C C . ALA A 1 192 ? 8.137 -0.378 5.637 1.00 96.06 192 ALA A C 1
ATOM 1417 O O . ALA A 1 192 ? 8.892 0.460 5.131 1.00 96.06 192 ALA A O 1
ATOM 1418 N N . ALA A 1 193 ? 7.436 -1.233 4.883 1.00 95.31 193 ALA A N 1
ATOM 1419 C CA . ALA A 1 193 ? 7.477 -1.234 3.423 1.00 95.31 193 ALA A CA 1
ATOM 1420 C C . ALA A 1 193 ? 6.978 0.097 2.843 1.00 95.31 193 ALA A C 1
ATOM 1422 O O . ALA A 1 193 ? 7.645 0.682 1.985 1.00 95.31 193 ALA A O 1
ATOM 1423 N N . ALA A 1 194 ? 5.854 0.615 3.340 1.00 96.81 194 ALA A N 1
ATOM 1424 C CA . ALA A 1 194 ? 5.334 1.918 2.935 1.00 96.81 194 ALA A CA 1
ATOM 1425 C C . ALA A 1 194 ? 6.266 3.077 3.315 1.00 96.81 194 ALA A C 1
ATOM 1427 O O . ALA A 1 194 ? 6.528 3.952 2.489 1.00 96.81 194 ALA A O 1
ATOM 1428 N N . GLU A 1 195 ? 6.815 3.080 4.530 1.00 95.88 195 GLU A N 1
ATOM 1429 C CA . GLU A 1 195 ? 7.721 4.134 5.003 1.00 95.88 195 GLU A CA 1
ATOM 1430 C C . GLU A 1 195 ? 9.034 4.195 4.210 1.00 95.88 195 GLU A C 1
ATOM 1432 O O . GLU A 1 195 ? 9.593 5.281 4.021 1.00 95.88 195 GLU A O 1
ATOM 1437 N N . SER A 1 196 ? 9.493 3.066 3.653 1.00 92.06 196 SER A N 1
ATOM 1438 C CA . SER A 1 196 ? 10.681 3.017 2.785 1.00 92.06 196 SER A CA 1
ATOM 1439 C C . SER A 1 196 ? 10.573 3.925 1.547 1.00 92.06 196 SER A C 1
ATOM 1441 O O . SER A 1 196 ? 11.586 4.348 0.985 1.00 92.06 196 SER A O 1
ATOM 1443 N N . ALA A 1 197 ? 9.350 4.306 1.159 1.00 90.69 197 ALA A N 1
ATOM 1444 C CA . ALA A 1 197 ? 9.073 5.205 0.045 1.00 90.69 197 ALA A CA 1
ATOM 1445 C C . ALA A 1 197 ? 9.508 6.662 0.281 1.00 90.69 197 ALA A C 1
ATOM 1447 O O . ALA A 1 197 ? 9.680 7.411 -0.682 1.00 90.69 197 ALA A O 1
ATOM 1448 N N . ARG A 1 198 ? 9.713 7.082 1.540 1.00 83.88 198 ARG A N 1
ATOM 1449 C CA . ARG A 1 198 ? 10.021 8.479 1.916 1.00 83.88 198 ARG A CA 1
ATOM 1450 C C . ARG A 1 198 ? 11.278 9.059 1.257 1.00 83.88 198 ARG A C 1
ATOM 1452 O O . ARG A 1 198 ? 11.389 10.275 1.153 1.00 83.88 198 ARG A O 1
ATOM 1459 N N . GLY A 1 199 ? 12.210 8.212 0.814 1.00 64.81 199 GLY A N 1
ATOM 1460 C CA . GLY A 1 199 ? 13.463 8.619 0.165 1.00 64.81 199 GLY A CA 1
ATOM 1461 C C . GLY A 1 199 ? 13.505 8.428 -1.355 1.00 64.81 199 GLY A C 1
ATOM 1462 O O . GLY A 1 199 ? 14.455 8.870 -1.997 1.00 64.81 199 GLY A O 1
ATOM 1463 N N . ALA A 1 200 ? 12.493 7.795 -1.961 1.00 57.41 200 ALA A N 1
ATOM 1464 C CA . ALA A 1 200 ? 12.517 7.460 -3.389 1.00 57.41 200 ALA A CA 1
ATOM 1465 C C . ALA A 1 200 ? 12.440 8.703 -4.300 1.00 57.41 200 ALA A C 1
ATOM 1467 O O . ALA A 1 200 ? 12.954 8.683 -5.417 1.00 57.41 200 ALA A O 1
ATOM 1468 N N . GLY A 1 201 ? 11.867 9.808 -3.806 1.00 45.91 201 GLY A N 1
ATOM 1469 C CA . GLY A 1 201 ? 11.819 11.094 -4.510 1.00 45.91 201 GLY A CA 1
ATOM 1470 C C . GLY A 1 201 ? 13.148 11.863 -4.545 1.00 45.91 201 GLY A C 1
ATOM 1471 O O . GLY A 1 201 ? 13.302 12.751 -5.381 1.00 45.91 201 GLY A O 1
ATOM 1472 N N . ASP A 1 202 ? 14.114 11.513 -3.687 1.00 40.44 202 ASP A N 1
ATOM 1473 C CA . ASP A 1 202 ? 15.421 12.190 -3.591 1.00 40.44 202 ASP A CA 1
ATOM 1474 C C . ASP A 1 202 ? 16.540 11.426 -4.332 1.00 40.44 202 ASP A C 1
ATOM 1476 O O . ASP A 1 202 ? 17.606 11.965 -4.631 1.00 40.44 202 ASP A O 1
ATOM 1480 N N . ALA A 1 203 ? 16.267 10.186 -4.759 1.00 44.28 203 ALA A N 1
ATOM 1481 C CA . ALA A 1 203 ? 17.161 9.399 -5.614 1.00 44.28 203 ALA A CA 1
ATOM 1482 C C . ALA A 1 203 ? 17.329 9.991 -7.037 1.00 44.28 203 ALA A C 1
ATOM 1484 O O . ALA A 1 203 ? 18.174 9.541 -7.811 1.00 44.28 203 ALA A O 1
ATOM 1485 N N . GLY A 1 204 ? 16.560 11.033 -7.381 1.00 37.19 204 GLY A N 1
ATOM 1486 C CA . GLY A 1 204 ? 16.604 11.740 -8.664 1.00 37.19 204 GLY A CA 1
ATOM 1487 C C . GLY A 1 204 ? 17.692 12.815 -8.810 1.00 37.19 204 GLY A C 1
ATOM 1488 O O . GLY A 1 204 ? 17.772 13.433 -9.872 1.00 37.19 204 GLY A O 1
ATOM 1489 N N . GLN A 1 205 ? 18.538 13.062 -7.801 1.00 37.78 205 GLN A N 1
ATOM 1490 C CA . GLN A 1 205 ? 19.692 13.975 -7.911 1.00 37.78 205 GLN A CA 1
ATOM 1491 C C . GLN A 1 205 ? 20.995 13.378 -7.356 1.00 37.78 205 GLN A C 1
ATOM 1493 O O . GLN A 1 205 ? 21.773 14.039 -6.679 1.00 37.78 205 GLN A O 1
ATOM 1498 N N . ALA A 1 206 ? 21.306 12.143 -7.738 1.00 34.78 206 ALA A N 1
ATOM 1499 C CA . ALA A 1 206 ? 22.690 11.692 -7.831 1.00 34.78 206 ALA A CA 1
ATOM 1500 C C . ALA A 1 206 ? 22.898 11.140 -9.240 1.00 34.78 206 ALA A C 1
ATOM 1502 O O . ALA A 1 206 ? 22.665 9.969 -9.520 1.00 34.78 206 ALA A O 1
ATOM 1503 N N . GLY A 1 207 ? 23.282 12.023 -10.163 1.00 31.53 207 GLY A N 1
ATOM 1504 C CA . GLY A 1 207 ? 23.660 11.629 -11.512 1.00 31.53 207 GLY A CA 1
ATOM 1505 C C . GLY A 1 207 ? 24.844 10.670 -11.465 1.00 31.53 207 GLY A C 1
ATOM 1506 O O . GLY A 1 207 ? 25.992 11.108 -11.393 1.00 31.53 207 GLY A O 1
ATOM 1507 N N . VAL A 1 208 ? 24.576 9.369 -11.552 1.00 30.89 208 VAL A N 1
ATOM 1508 C CA . VAL A 1 208 ? 25.598 8.392 -11.907 1.00 30.89 208 VAL A CA 1
ATOM 1509 C C . VAL A 1 208 ? 25.865 8.593 -13.392 1.00 30.89 208 VAL A C 1
ATOM 1511 O O . VAL A 1 208 ? 25.103 8.170 -14.260 1.00 30.89 208 VAL A O 1
ATOM 1514 N N . ARG A 1 209 ? 26.941 9.324 -13.690 1.00 28.94 209 ARG A N 1
ATOM 1515 C CA . ARG A 1 209 ? 27.526 9.329 -15.026 1.00 28.94 209 ARG A CA 1
ATOM 1516 C C . ARG A 1 209 ? 27.938 7.896 -15.333 1.00 28.94 209 ARG A C 1
ATOM 1518 O O . ARG A 1 209 ? 28.880 7.383 -14.744 1.00 28.94 209 ARG A O 1
ATOM 1525 N N . ALA A 1 210 ? 27.219 7.274 -16.256 1.00 36.94 210 ALA A N 1
ATOM 1526 C CA . ALA A 1 210 ? 27.649 6.065 -16.928 1.00 36.94 210 ALA A CA 1
ATOM 1527 C C . ALA A 1 210 ? 28.902 6.385 -17.754 1.00 36.94 210 ALA A C 1
ATOM 1529 O O . ALA A 1 210 ? 28.794 6.784 -18.910 1.00 36.94 210 ALA A O 1
ATOM 1530 N N . SER A 1 211 ? 30.085 6.299 -17.150 1.00 38.94 211 SER A N 1
ATOM 1531 C CA . SER A 1 211 ? 31.371 6.162 -17.840 1.00 38.94 211 SER A CA 1
ATOM 1532 C C . SER A 1 211 ? 32.404 5.653 -16.837 1.00 38.94 211 SER A C 1
ATOM 1534 O O . SER A 1 211 ? 32.602 6.275 -15.799 1.00 38.94 211 SER A O 1
ATOM 1536 N N . ASP A 1 212 ? 33.056 4.554 -17.212 1.00 34.38 212 ASP A N 1
ATOM 1537 C CA . ASP A 1 212 ? 34.313 4.028 -16.671 1.00 34.38 212 ASP A CA 1
ATOM 1538 C C . ASP A 1 212 ? 34.232 3.159 -15.408 1.00 34.38 212 ASP A C 1
ATOM 1540 O O . ASP A 1 212 ? 34.582 3.621 -14.332 1.00 34.38 212 ASP A O 1
ATOM 1544 N N . VAL A 1 213 ? 33.926 1.861 -15.571 1.00 33.94 213 VAL A N 1
ATOM 1545 C CA . VAL A 1 213 ? 34.800 0.794 -15.033 1.00 33.94 213 VAL A CA 1
ATOM 1546 C C . VAL A 1 213 ? 34.699 -0.460 -15.915 1.00 33.94 213 VAL A C 1
ATOM 1548 O O . VAL A 1 213 ? 33.775 -1.260 -15.798 1.00 33.94 213 VAL A O 1
ATOM 1551 N N . ALA A 1 214 ? 35.689 -0.654 -16.783 1.00 31.12 214 ALA A N 1
ATOM 1552 C CA . ALA A 1 214 ? 36.108 -1.977 -17.228 1.00 31.12 214 ALA A CA 1
ATOM 1553 C C . ALA A 1 214 ? 37.600 -2.129 -16.892 1.00 31.12 214 ALA A C 1
ATOM 1555 O O . ALA A 1 214 ? 38.391 -1.274 -17.289 1.00 31.12 214 ALA A O 1
ATOM 1556 N N . ALA A 1 215 ? 37.926 -3.236 -16.206 1.00 35.25 215 ALA A N 1
ATOM 1557 C CA . ALA A 1 215 ? 39.243 -3.698 -15.725 1.00 35.25 215 ALA A CA 1
ATOM 1558 C C . ALA A 1 215 ? 39.856 -2.852 -14.576 1.00 35.25 215 ALA A C 1
ATOM 1560 O O . ALA A 1 215 ? 39.845 -1.632 -14.636 1.00 35.25 215 ALA A O 1
ATOM 1561 N N . ASP A 1 216 ? 40.393 -3.395 -13.478 1.00 31.98 216 ASP A N 1
ATOM 1562 C CA . ASP A 1 216 ? 41.085 -4.672 -13.269 1.00 31.98 216 ASP A CA 1
ATOM 1563 C C . ASP A 1 216 ? 41.166 -5.049 -11.760 1.00 31.98 216 ASP A C 1
ATOM 1565 O O . ASP A 1 216 ? 41.138 -4.180 -10.894 1.00 31.98 216 ASP A O 1
ATOM 1569 N N . ALA A 1 217 ? 41.299 -6.357 -11.510 1.00 35.69 217 ALA A N 1
ATOM 1570 C CA . ALA A 1 217 ? 41.958 -7.077 -10.407 1.00 35.69 217 ALA A CA 1
ATOM 1571 C C . ALA A 1 217 ? 41.768 -6.727 -8.901 1.00 35.69 217 ALA A C 1
ATOM 1573 O O . ALA A 1 217 ? 42.390 -5.834 -8.339 1.00 35.69 217 ALA A O 1
ATOM 1574 N N . SER A 1 218 ? 41.101 -7.682 -8.232 1.00 39.25 218 SER A N 1
ATOM 1575 C CA . SER A 1 218 ? 41.519 -8.453 -7.035 1.00 39.25 218 SER A CA 1
ATOM 1576 C C . SER A 1 218 ? 41.644 -7.848 -5.620 1.00 39.25 218 SER A C 1
ATOM 1578 O O . SER A 1 218 ? 42.404 -6.924 -5.361 1.00 39.25 218 SER A O 1
ATOM 1580 N N . SER A 1 219 ? 41.018 -8.621 -4.715 1.00 44.47 219 SER A N 1
ATOM 1581 C CA . SER A 1 219 ? 41.250 -8.874 -3.281 1.00 44.47 219 SER A CA 1
ATOM 1582 C C . SER A 1 219 ? 40.892 -7.793 -2.259 1.00 44.47 219 SER A C 1
ATOM 1584 O O . SER A 1 219 ? 41.724 -6.961 -1.916 1.00 44.47 219 SER A O 1
ATOM 1586 N N . ASP A 1 220 ? 39.736 -7.973 -1.615 1.00 36.91 220 ASP A N 1
ATOM 1587 C CA . ASP A 1 220 ? 39.769 -8.500 -0.247 1.00 36.91 220 ASP A CA 1
ATOM 1588 C C . ASP A 1 220 ? 38.544 -9.385 0.035 1.00 36.91 220 ASP A C 1
ATOM 1590 O O . ASP A 1 220 ? 37.452 -9.155 -0.485 1.00 36.91 220 ASP A O 1
ATOM 1594 N N . ALA A 1 221 ? 38.748 -10.462 0.787 1.00 47.75 221 ALA A N 1
ATOM 1595 C CA . ALA A 1 221 ? 37.734 -11.469 1.056 1.00 47.75 221 ALA A CA 1
ATOM 1596 C C . ALA A 1 221 ? 36.734 -10.985 2.119 1.00 47.75 221 ALA A C 1
ATOM 1598 O O . ALA A 1 221 ? 37.031 -10.991 3.311 1.00 47.75 221 ALA A O 1
ATOM 1599 N N . SER A 1 222 ? 35.506 -10.688 1.699 1.00 44.91 222 SER A N 1
ATOM 1600 C CA . SER A 1 222 ? 34.316 -11.048 2.472 1.00 44.91 222 SER A CA 1
ATOM 1601 C C . SER A 1 222 ? 33.581 -12.128 1.681 1.00 44.91 222 SER A C 1
ATOM 1603 O O . SER A 1 222 ? 33.512 -12.074 0.454 1.00 44.91 222 SER A O 1
ATOM 1605 N N . ALA A 1 223 ? 33.127 -13.180 2.357 1.00 60.31 223 ALA A N 1
ATOM 1606 C CA . ALA A 1 223 ? 32.515 -14.356 1.741 1.00 60.31 223 ALA A CA 1
ATOM 1607 C C . ALA A 1 223 ? 31.086 -14.057 1.246 1.00 60.31 223 ALA A C 1
ATOM 1609 O O . ALA A 1 223 ? 30.127 -14.690 1.677 1.00 60.31 223 ALA A O 1
ATOM 1610 N N . GLY A 1 224 ? 30.950 -13.059 0.375 1.00 70.19 224 GLY A N 1
ATOM 1611 C CA . GLY A 1 224 ? 29.709 -12.709 -0.290 1.00 70.19 224 GLY A CA 1
ATOM 1612 C C . GLY A 1 224 ? 29.541 -13.465 -1.605 1.00 70.19 224 GLY A C 1
ATOM 1613 O O . GLY A 1 224 ? 30.508 -13.749 -2.314 1.00 70.19 224 GLY A O 1
ATOM 1614 N N . PHE A 1 225 ? 28.297 -13.786 -1.946 1.00 88.00 225 PHE A N 1
ATOM 1615 C CA . PHE A 1 225 ? 27.946 -14.343 -3.250 1.00 88.00 225 PHE A CA 1
ATOM 1616 C C . PHE A 1 225 ? 27.500 -13.211 -4.167 1.00 88.00 225 PHE A C 1
ATOM 1618 O O . PHE A 1 225 ? 26.733 -12.348 -3.749 1.00 88.00 225 PHE A O 1
ATOM 1625 N N . SER A 1 226 ? 27.953 -13.223 -5.420 1.00 91.25 226 SER A N 1
ATOM 1626 C CA . SER A 1 226 ? 27.542 -12.253 -6.436 1.00 91.25 226 SER A CA 1
ATOM 1627 C C . SER A 1 226 ? 27.344 -12.941 -7.783 1.00 91.25 226 SER A C 1
ATOM 1629 O O . SER A 1 226 ? 28.124 -13.823 -8.152 1.00 91.25 226 SER A O 1
ATOM 1631 N N . ARG A 1 227 ? 26.288 -12.564 -8.506 1.00 93.94 227 ARG A N 1
ATOM 1632 C CA . ARG A 1 227 ? 25.963 -13.080 -9.838 1.00 93.94 227 ARG A CA 1
ATOM 1633 C C . ARG A 1 227 ? 25.416 -11.964 -10.719 1.00 93.94 227 ARG A C 1
ATOM 1635 O O . ARG A 1 227 ? 24.510 -11.242 -10.314 1.00 93.94 227 ARG A O 1
ATOM 1642 N N . THR A 1 228 ? 25.943 -11.867 -11.935 1.00 92.94 228 THR A N 1
ATOM 1643 C CA . THR A 1 228 ? 25.483 -10.907 -12.945 1.00 92.94 228 THR A CA 1
ATOM 1644 C C . THR A 1 228 ? 24.536 -11.590 -13.929 1.00 92.94 228 THR A C 1
ATOM 1646 O O . THR A 1 228 ? 24.842 -12.677 -14.419 1.00 92.94 228 THR A O 1
ATOM 1649 N N . VAL A 1 229 ? 23.398 -10.958 -14.216 1.00 91.94 229 VAL A N 1
ATOM 1650 C CA . VAL A 1 229 ? 22.362 -11.429 -15.147 1.00 91.94 229 VAL A CA 1
ATOM 1651 C C . VAL A 1 229 ? 21.973 -10.301 -16.100 1.00 91.94 229 VAL A C 1
ATOM 1653 O O . VAL A 1 229 ? 21.933 -9.138 -15.711 1.00 91.94 229 VAL A O 1
ATOM 1656 N N . THR A 1 230 ? 21.651 -10.634 -17.348 1.00 89.62 230 THR A N 1
ATOM 1657 C CA . THR A 1 230 ? 21.100 -9.680 -18.319 1.00 89.62 230 THR A CA 1
ATOM 1658 C C . THR A 1 230 ? 19.573 -9.725 -18.306 1.00 89.62 230 THR A C 1
ATOM 1660 O O . THR A 1 230 ? 18.988 -10.793 -18.474 1.00 89.62 230 THR A O 1
ATOM 1663 N N . LEU A 1 231 ? 18.913 -8.572 -18.160 1.00 88.19 231 LEU A N 1
ATOM 1664 C CA . LEU A 1 231 ? 17.447 -8.501 -18.201 1.00 88.19 231 LEU A CA 1
ATOM 1665 C C . LEU A 1 231 ? 16.896 -8.766 -19.604 1.00 88.19 231 LEU A C 1
ATOM 1667 O O . LEU A 1 231 ? 17.263 -8.095 -20.572 1.00 88.19 231 LEU A O 1
ATOM 1671 N N . VAL A 1 232 ? 15.956 -9.706 -19.701 1.00 87.06 232 VAL A N 1
ATOM 1672 C CA . VAL A 1 232 ? 15.339 -10.123 -20.972 1.00 87.06 232 VAL A CA 1
ATOM 1673 C C . VAL A 1 232 ? 13.978 -9.465 -21.244 1.00 87.06 232 VAL A C 1
ATOM 1675 O O . VAL A 1 232 ? 13.597 -9.331 -22.412 1.00 87.06 232 VAL A O 1
ATOM 1678 N N . ASN A 1 233 ? 13.278 -9.004 -20.199 1.00 85.25 233 ASN A N 1
ATOM 1679 C CA . ASN A 1 233 ? 11.941 -8.401 -20.271 1.00 85.25 233 ASN A CA 1
ATOM 1680 C C . ASN A 1 233 ? 11.929 -7.139 -21.140 1.00 85.25 233 ASN A C 1
ATOM 1682 O O . ASN A 1 233 ? 12.811 -6.288 -21.027 1.00 85.25 233 ASN A O 1
ATOM 1686 N N . ALA A 1 234 ? 10.905 -7.002 -21.990 1.00 79.94 234 ALA A N 1
ATOM 1687 C CA . ALA A 1 234 ? 10.767 -5.881 -22.923 1.00 79.94 234 ALA A CA 1
ATOM 1688 C C . ALA A 1 234 ? 10.681 -4.521 -22.216 1.00 79.94 234 ALA A C 1
ATOM 1690 O O . ALA A 1 234 ? 11.378 -3.587 -22.609 1.00 79.94 234 ALA A O 1
ATOM 1691 N N . ASP A 1 235 ? 9.892 -4.455 -21.146 1.00 78.50 235 ASP A N 1
ATOM 1692 C CA . ASP A 1 235 ? 9.663 -3.245 -20.356 1.00 78.50 235 ASP A CA 1
ATOM 1693 C C . ASP A 1 235 ? 10.669 -3.094 -19.194 1.00 78.50 235 ASP A C 1
ATOM 1695 O O . ASP A 1 235 ? 10.548 -2.188 -18.370 1.00 78.50 235 ASP A O 1
ATOM 1699 N N . GLY A 1 236 ? 11.692 -3.958 -19.129 1.00 83.56 236 GLY A N 1
ATOM 1700 C CA . GLY A 1 236 ? 12.699 -3.947 -18.067 1.00 83.56 236 GLY A CA 1
ATOM 1701 C C . GLY A 1 236 ? 12.161 -4.410 -16.710 1.00 83.56 236 GLY A C 1
ATOM 1702 O O . GLY A 1 236 ? 11.201 -5.173 -16.637 1.00 83.56 236 GLY A O 1
ATOM 1703 N N . LEU A 1 237 ? 12.788 -3.958 -15.622 1.00 83.81 237 LEU A N 1
ATOM 1704 C CA . LEU A 1 237 ? 12.390 -4.299 -14.251 1.00 83.81 237 LEU A CA 1
ATOM 1705 C C . LEU A 1 237 ? 11.329 -3.314 -13.722 1.00 83.81 237 LEU A C 1
ATOM 1707 O O . LEU A 1 237 ? 11.555 -2.573 -12.766 1.00 83.81 237 LEU A O 1
ATOM 1711 N N . HIS A 1 238 ? 10.178 -3.268 -14.398 1.00 84.50 238 HIS A N 1
ATOM 1712 C CA . HIS A 1 238 ? 9.026 -2.450 -14.005 1.00 84.50 238 HIS A CA 1
ATOM 1713 C C . HIS A 1 238 ? 8.234 -3.079 -12.845 1.00 84.50 238 HIS A C 1
ATOM 1715 O O . HIS A 1 238 ? 8.585 -4.136 -12.328 1.00 84.50 238 HIS A O 1
ATOM 1721 N N . ALA A 1 239 ? 7.124 -2.442 -12.457 1.00 76.25 239 ALA A N 1
ATOM 1722 C CA . ALA A 1 239 ? 6.323 -2.793 -11.283 1.00 76.25 239 ALA A CA 1
ATOM 1723 C C . ALA A 1 239 ? 6.004 -4.292 -11.115 1.00 76.25 239 ALA A C 1
ATOM 1725 O O . ALA A 1 239 ? 6.096 -4.810 -10.007 1.00 76.25 239 ALA A O 1
ATOM 1726 N N . ARG A 1 240 ? 5.671 -5.009 -12.195 1.00 84.38 240 ARG A N 1
ATOM 1727 C CA . ARG A 1 240 ? 5.260 -6.420 -12.136 1.00 84.38 240 ARG A CA 1
ATOM 1728 C C . ARG A 1 240 ? 6.434 -7.403 -11.957 1.00 84.38 240 ARG A C 1
ATOM 1730 O O . ARG A 1 240 ? 6.422 -8.116 -10.956 1.00 84.38 240 ARG A O 1
ATOM 1737 N N . PRO A 1 241 ? 7.477 -7.424 -12.811 1.00 87.38 241 PRO A N 1
ATOM 1738 C CA . PRO A 1 241 ? 8.656 -8.256 -12.579 1.00 87.38 241 PRO A CA 1
ATOM 1739 C C . PRO A 1 241 ? 9.405 -7.852 -11.299 1.00 87.38 241 PRO A C 1
ATOM 1741 O O . PRO A 1 241 ? 9.953 -8.713 -10.614 1.00 87.38 241 PRO A O 1
ATOM 1744 N N . ALA A 1 242 ? 9.375 -6.569 -10.914 1.00 86.94 242 ALA A N 1
ATOM 1745 C CA . ALA A 1 242 ? 9.936 -6.120 -9.643 1.00 86.94 242 ALA A CA 1
ATOM 1746 C C . ALA A 1 242 ? 9.154 -6.665 -8.432 1.00 86.94 242 ALA A C 1
ATOM 1748 O O . ALA A 1 242 ? 9.776 -7.049 -7.445 1.00 86.94 242 ALA A O 1
ATOM 1749 N N . ALA A 1 243 ? 7.819 -6.764 -8.502 1.00 86.12 243 ALA A N 1
ATOM 1750 C CA . ALA A 1 243 ? 7.017 -7.380 -7.442 1.00 86.12 243 ALA A CA 1
ATOM 1751 C C . ALA A 1 243 ? 7.330 -8.877 -7.279 1.00 86.12 243 ALA A C 1
ATOM 1753 O O . ALA A 1 243 ? 7.490 -9.339 -6.152 1.00 86.12 243 ALA A O 1
ATOM 1754 N N . GLU A 1 244 ? 7.501 -9.622 -8.377 1.00 88.62 244 GLU A N 1
ATOM 1755 C CA . GLU A 1 244 ? 7.917 -11.034 -8.320 1.00 88.62 244 GLU A CA 1
ATOM 1756 C C . GLU A 1 244 ? 9.327 -11.198 -7.731 1.00 88.62 244 GLU A C 1
ATOM 1758 O O . GLU A 1 244 ? 9.564 -12.093 -6.916 1.00 88.62 244 GLU A O 1
ATOM 1763 N N . LEU A 1 245 ? 10.256 -10.301 -8.083 1.00 90.94 245 LEU A N 1
ATOM 1764 C CA . LEU A 1 245 ? 11.591 -10.264 -7.485 1.00 90.94 245 LEU A CA 1
ATOM 1765 C C . LEU A 1 245 ? 11.521 -10.046 -5.972 1.00 90.94 245 LEU A C 1
ATOM 1767 O O . LEU A 1 245 ? 12.129 -10.807 -5.221 1.00 90.94 245 LEU A O 1
ATOM 1771 N N . VAL A 1 246 ? 10.774 -9.030 -5.534 1.00 91.00 246 VAL A N 1
ATOM 1772 C CA . VAL A 1 246 ? 10.621 -8.669 -4.116 1.00 91.00 246 VAL A CA 1
ATOM 1773 C C . VAL A 1 246 ? 9.952 -9.794 -3.343 1.00 91.00 246 VAL A C 1
ATOM 1775 O O . VAL A 1 246 ? 10.427 -10.159 -2.272 1.00 91.00 246 VAL A O 1
ATOM 1778 N N . LYS A 1 247 ? 8.908 -10.402 -3.911 1.00 88.19 247 LYS A N 1
ATOM 1779 C CA . LYS A 1 247 ? 8.213 -11.547 -3.321 1.00 88.19 247 LYS A CA 1
ATOM 1780 C C . LYS A 1 247 ? 9.157 -12.722 -3.100 1.00 88.19 247 LYS A C 1
ATOM 1782 O O . LYS A 1 247 ? 9.166 -13.300 -2.018 1.00 88.19 247 LYS A O 1
ATOM 1787 N N . LEU A 1 248 ? 9.987 -13.058 -4.090 1.00 90.75 248 LEU A N 1
ATOM 1788 C CA . LEU A 1 248 ? 10.992 -14.107 -3.933 1.00 90.75 248 LEU A CA 1
ATOM 1789 C C . LEU A 1 248 ? 12.065 -13.706 -2.911 1.00 90.75 248 LEU A C 1
ATOM 1791 O O . LEU A 1 248 ? 12.411 -14.509 -2.046 1.00 90.75 248 LEU A O 1
ATOM 1795 N N . ALA A 1 249 ? 12.567 -12.472 -2.965 1.00 90.75 249 ALA A N 1
ATOM 1796 C CA . ALA A 1 249 ? 13.572 -11.968 -2.033 1.00 90.75 249 ALA A CA 1
ATOM 1797 C C . ALA A 1 249 ? 13.079 -11.965 -0.576 1.00 90.75 249 ALA A C 1
ATOM 1799 O O . ALA A 1 249 ? 13.853 -12.280 0.327 1.00 90.75 249 ALA A O 1
ATOM 1800 N N . ALA A 1 250 ? 11.797 -11.671 -0.340 1.00 89.88 250 ALA A N 1
ATOM 1801 C CA . ALA A 1 250 ? 11.173 -11.681 0.981 1.00 89.88 250 ALA A CA 1
ATOM 1802 C C . ALA A 1 250 ? 11.185 -13.073 1.636 1.00 89.88 250 ALA A C 1
ATOM 1804 O O . ALA A 1 250 ? 11.309 -13.165 2.855 1.00 89.88 250 ALA A O 1
ATOM 1805 N N . THR A 1 251 ? 11.166 -14.155 0.843 1.00 90.25 251 THR A N 1
ATOM 1806 C CA . THR A 1 251 ? 11.253 -15.533 1.370 1.00 90.25 251 THR A CA 1
ATOM 1807 C C . THR A 1 251 ? 12.609 -15.874 1.992 1.00 90.25 251 THR A C 1
ATOM 1809 O O . THR A 1 251 ? 12.720 -16.844 2.743 1.00 90.25 251 THR A O 1
ATOM 1812 N N . PHE A 1 252 ? 13.646 -15.083 1.701 1.00 89.81 252 PHE A N 1
ATOM 1813 C CA . PHE A 1 252 ? 14.989 -15.291 2.221 1.00 89.81 252 PHE A CA 1
ATOM 1814 C C . PHE A 1 252 ? 15.263 -14.373 3.422 1.00 89.81 252 PHE A C 1
ATOM 1816 O O . PHE A 1 252 ? 15.015 -13.165 3.357 1.00 89.81 252 PHE A O 1
ATOM 1823 N N . PRO A 1 253 ? 15.827 -14.894 4.528 1.00 84.81 253 PRO A N 1
ATOM 1824 C CA . PRO A 1 253 ? 16.212 -14.057 5.663 1.00 84.81 253 PRO A CA 1
ATOM 1825 C C . PRO A 1 253 ? 17.465 -13.219 5.370 1.00 84.81 253 PRO A C 1
ATOM 1827 O O . PRO A 1 253 ? 17.681 -12.200 6.021 1.00 84.81 253 PRO A O 1
ATOM 1830 N N . GLN A 1 25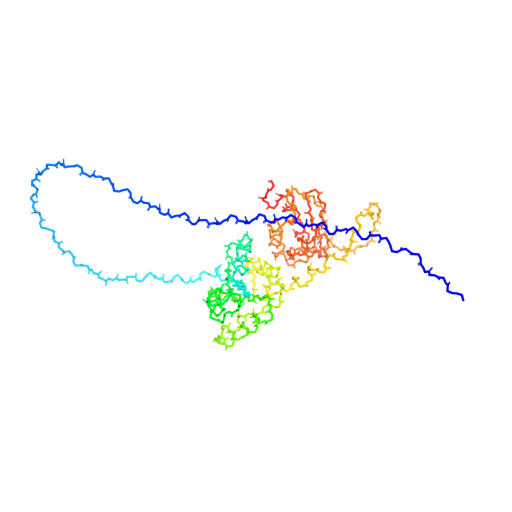4 ? 18.282 -13.619 4.390 1.00 90.62 254 GLN A N 1
ATOM 1831 C CA . GLN A 1 254 ? 19.519 -12.923 4.044 1.00 90.62 254 GLN A CA 1
ATOM 1832 C C . GLN A 1 254 ? 19.238 -11.590 3.348 1.00 90.62 254 GLN A C 1
ATOM 1834 O O . GLN A 1 254 ? 18.328 -11.473 2.525 1.00 90.62 254 GLN A O 1
ATOM 1839 N N . LYS A 1 255 ? 20.070 -10.583 3.634 1.00 90.31 255 LYS A N 1
ATOM 1840 C CA . LYS A 1 255 ? 20.040 -9.312 2.909 1.00 90.31 255 LYS A CA 1
ATOM 1841 C C . LYS A 1 255 ? 20.655 -9.513 1.527 1.00 90.31 255 LYS A C 1
ATOM 1843 O O . LYS A 1 255 ? 21.869 -9.692 1.399 1.00 90.31 255 LYS A O 1
ATOM 1848 N N . VAL A 1 256 ? 19.813 -9.498 0.502 1.00 92.69 256 VAL A N 1
ATOM 1849 C CA . VAL A 1 256 ? 20.227 -9.566 -0.902 1.00 92.69 256 VAL A CA 1
ATOM 1850 C C . VAL A 1 256 ? 20.060 -8.190 -1.525 1.00 92.69 256 VAL A C 1
ATOM 1852 O O . VAL A 1 256 ? 19.090 -7.488 -1.246 1.00 92.69 256 VAL A O 1
ATOM 1855 N N . THR A 1 257 ? 21.007 -7.803 -2.368 1.00 92.75 257 THR A N 1
ATOM 1856 C CA . THR A 1 257 ? 20.984 -6.547 -3.104 1.00 92.75 257 THR A CA 1
ATOM 1857 C C . THR A 1 257 ? 20.986 -6.779 -4.609 1.00 92.75 257 THR A C 1
ATOM 1859 O O . THR A 1 257 ? 21.526 -7.767 -5.101 1.00 92.75 257 THR A O 1
ATOM 1862 N N . VAL A 1 258 ? 20.386 -5.844 -5.338 1.00 92.31 258 VAL A N 1
ATOM 1863 C CA . VAL A 1 258 ? 20.354 -5.747 -6.796 1.00 92.31 258 VAL A CA 1
ATOM 1864 C C . VAL A 1 258 ? 20.973 -4.403 -7.164 1.00 92.31 258 VAL A C 1
ATOM 1866 O O . VAL A 1 258 ? 20.449 -3.359 -6.785 1.00 92.31 258 VAL A O 1
ATOM 1869 N N . ASN A 1 259 ? 22.122 -4.407 -7.839 1.00 91.44 259 ASN A N 1
ATOM 1870 C CA . ASN A 1 259 ? 22.925 -3.208 -8.126 1.00 91.44 259 ASN A CA 1
ATOM 1871 C C . ASN A 1 259 ? 23.152 -2.323 -6.879 1.00 91.44 259 ASN A C 1
ATOM 1873 O O . ASN A 1 259 ? 23.140 -1.097 -6.960 1.00 91.44 259 ASN A O 1
ATOM 1877 N N . GLY A 1 260 ? 23.333 -2.950 -5.710 1.00 86.94 260 GLY A N 1
ATOM 1878 C CA . GLY A 1 260 ? 23.541 -2.265 -4.427 1.00 86.94 260 GLY A CA 1
ATOM 1879 C C . GLY A 1 260 ? 22.267 -1.808 -3.703 1.00 86.94 260 GLY A C 1
ATOM 1880 O O . GLY A 1 260 ? 22.355 -1.358 -2.563 1.00 86.94 260 GLY A O 1
ATOM 1881 N N . VAL A 1 261 ? 21.089 -1.965 -4.309 1.00 91.25 261 VAL A N 1
ATOM 1882 C CA . VAL A 1 261 ? 19.785 -1.659 -3.702 1.00 91.25 261 VAL A CA 1
ATOM 1883 C C . VAL A 1 261 ? 19.184 -2.903 -3.055 1.00 91.25 261 VAL A C 1
ATOM 1885 O O . VAL A 1 261 ? 19.374 -3.999 -3.561 1.00 91.25 261 VAL A O 1
ATOM 1888 N N . ASP A 1 262 ? 18.452 -2.760 -1.950 1.00 91.00 262 ASP A N 1
ATOM 1889 C CA . ASP A 1 262 ? 17.785 -3.886 -1.284 1.00 91.00 262 ASP A CA 1
ATOM 1890 C C . ASP A 1 262 ? 16.770 -4.583 -2.209 1.00 91.00 262 ASP A C 1
ATOM 1892 O O . ASP A 1 262 ? 15.836 -3.954 -2.711 1.00 91.00 262 ASP A O 1
ATOM 1896 N N . ALA A 1 263 ? 16.931 -5.896 -2.396 1.00 91.00 263 ALA A N 1
ATOM 1897 C CA . ALA A 1 263 ? 16.044 -6.724 -3.209 1.00 91.00 263 ALA A CA 1
ATOM 1898 C C . ALA A 1 263 ? 14.611 -6.808 -2.653 1.00 91.00 263 ALA A C 1
ATOM 1900 O O . ALA A 1 263 ? 13.700 -7.174 -3.389 1.00 91.00 263 ALA A O 1
ATOM 1901 N N . LYS A 1 264 ? 14.394 -6.465 -1.377 1.00 90.69 264 LYS A N 1
ATOM 1902 C CA . LYS A 1 264 ? 13.065 -6.405 -0.748 1.00 90.69 264 LYS A CA 1
ATOM 1903 C C . LYS A 1 264 ? 12.374 -5.051 -0.935 1.00 90.69 264 LYS A C 1
ATOM 1905 O O . LYS A 1 264 ? 11.186 -4.923 -0.657 1.00 90.69 264 LYS A O 1
ATOM 1910 N N . SER A 1 265 ? 13.087 -4.031 -1.418 1.00 89.00 265 SER A N 1
ATOM 1911 C CA . SER A 1 265 ? 12.522 -2.697 -1.626 1.00 89.00 265 SER A CA 1
ATOM 1912 C C . SER A 1 265 ? 12.047 -2.517 -3.064 1.00 89.00 265 SER A C 1
ATOM 1914 O O . SER A 1 265 ? 12.792 -2.084 -3.943 1.00 89.00 265 SER A O 1
ATOM 1916 N N . LEU A 1 266 ? 10.767 -2.801 -3.302 1.00 87.06 266 LEU A N 1
ATOM 1917 C CA . LEU A 1 266 ? 10.134 -2.659 -4.615 1.00 87.06 266 LEU A CA 1
ATOM 1918 C C . LEU A 1 266 ? 10.389 -1.297 -5.273 1.00 87.06 266 LEU A C 1
ATOM 1920 O O . LEU A 1 266 ? 10.742 -1.219 -6.448 1.00 87.06 266 LEU A O 1
ATOM 1924 N N . LEU A 1 267 ? 10.219 -0.217 -4.512 1.00 82.19 267 LEU A N 1
ATOM 1925 C CA . LEU A 1 267 ? 10.371 1.142 -5.026 1.00 82.19 267 LEU A CA 1
ATOM 1926 C C . LEU A 1 267 ? 11.812 1.442 -5.422 1.00 82.19 267 LEU A C 1
ATOM 1928 O O . LEU A 1 267 ? 12.049 2.009 -6.486 1.00 82.19 267 LEU A O 1
ATOM 1932 N N . ALA A 1 268 ? 12.772 1.039 -4.590 1.00 81.62 268 ALA A N 1
ATOM 1933 C CA . ALA A 1 268 ? 14.175 1.283 -4.871 1.00 81.62 268 ALA A CA 1
ATOM 1934 C C . ALA A 1 268 ? 14.646 0.463 -6.086 1.00 81.62 268 ALA A C 1
ATOM 1936 O O . ALA A 1 268 ? 15.413 0.968 -6.903 1.00 81.62 268 ALA A O 1
ATOM 1937 N N . ILE A 1 269 ? 14.124 -0.756 -6.262 1.00 88.25 269 ILE A N 1
ATOM 1938 C CA . ILE A 1 269 ? 14.362 -1.579 -7.454 1.00 88.25 269 ILE A CA 1
ATOM 1939 C C . ILE A 1 269 ? 13.817 -0.905 -8.719 1.00 88.25 269 ILE A C 1
ATOM 1941 O O . ILE A 1 269 ? 14.531 -0.810 -9.716 1.00 88.25 269 ILE A O 1
ATOM 1945 N N . MET A 1 270 ? 12.588 -0.383 -8.684 1.00 82.94 270 MET A N 1
ATOM 1946 C CA . MET A 1 270 ? 12.017 0.344 -9.826 1.00 82.94 270 MET A CA 1
ATOM 1947 C C . MET A 1 270 ? 12.782 1.639 -10.136 1.00 82.94 270 MET A C 1
ATOM 1949 O O . MET A 1 270 ? 12.941 1.997 -11.304 1.00 82.94 270 MET A O 1
ATOM 1953 N N . ALA A 1 271 ? 13.295 2.324 -9.110 1.00 84.50 271 ALA A N 1
ATOM 1954 C CA . ALA A 1 271 ? 14.077 3.548 -9.264 1.00 84.50 271 ALA A CA 1
ATOM 1955 C C . ALA A 1 271 ? 15.417 3.329 -9.992 1.00 84.50 271 ALA A C 1
ATOM 1957 O O . ALA A 1 271 ? 15.941 4.275 -10.578 1.00 84.50 271 ALA A O 1
ATOM 1958 N N . LEU A 1 272 ? 15.946 2.095 -10.027 1.00 86.62 272 LEU A N 1
ATOM 1959 C CA . LEU A 1 272 ? 17.135 1.761 -10.822 1.00 86.62 272 LEU A CA 1
ATOM 1960 C C . LEU A 1 272 ? 16.907 1.934 -12.333 1.00 86.62 272 LEU A C 1
ATOM 1962 O O . LEU A 1 272 ? 17.877 2.028 -13.084 1.00 86.62 272 LEU A O 1
ATOM 1966 N N . GLY A 1 273 ? 15.648 1.955 -12.792 1.00 84.19 273 GLY A N 1
ATOM 1967 C CA . GLY A 1 273 ? 15.309 2.203 -14.195 1.00 84.19 273 GLY A CA 1
ATOM 1968 C C . GLY A 1 273 ? 15.923 1.185 -15.161 1.00 84.19 273 GLY A C 1
ATOM 1969 O O . GLY A 1 273 ? 16.268 1.534 -16.291 1.00 84.19 273 GLY A O 1
ATOM 1970 N N . LEU A 1 274 ? 16.111 -0.060 -14.712 1.00 85.88 274 LEU A N 1
ATOM 1971 C CA . LEU A 1 274 ? 16.781 -1.103 -15.483 1.00 85.88 274 LEU A CA 1
ATOM 1972 C C . LEU A 1 274 ? 15.911 -1.532 -16.667 1.00 85.88 274 LEU A C 1
ATOM 1974 O O . LEU A 1 274 ? 14.808 -2.048 -16.492 1.00 85.88 274 LEU A O 1
ATOM 1978 N N . THR A 1 275 ? 16.425 -1.326 -17.877 1.00 87.88 275 THR A N 1
ATOM 1979 C CA . THR A 1 275 ? 15.740 -1.638 -19.139 1.00 87.88 275 THR A CA 1
ATOM 1980 C C . THR A 1 275 ? 16.233 -2.957 -19.734 1.00 87.88 275 THR A C 1
ATOM 1982 O O . THR A 1 275 ? 17.201 -3.554 -19.255 1.00 87.88 275 THR A O 1
ATOM 1985 N N . LYS A 1 276 ? 15.565 -3.440 -20.788 1.00 86.88 276 LYS A N 1
ATOM 1986 C CA . LYS A 1 276 ? 15.982 -4.643 -21.516 1.00 86.88 276 LYS A CA 1
ATOM 1987 C C . LYS A 1 276 ? 17.461 -4.579 -21.907 1.00 86.88 276 LYS A C 1
ATOM 1989 O O . LYS A 1 276 ? 17.905 -3.612 -22.521 1.00 86.88 276 LYS A O 1
ATOM 1994 N N . GLY A 1 277 ? 18.198 -5.647 -21.622 1.00 85.50 277 GLY A N 1
ATOM 1995 C CA . GLY A 1 277 ? 19.623 -5.757 -21.921 1.00 85.50 277 GLY A CA 1
ATOM 1996 C C . GLY A 1 277 ? 20.540 -5.124 -20.874 1.00 85.50 277 GLY A C 1
ATOM 1997 O O . GLY A 1 277 ? 21.753 -5.244 -21.015 1.00 85.50 277 GLY A O 1
ATOM 1998 N N . ALA A 1 278 ? 20.001 -4.483 -19.830 1.00 86.62 278 ALA A N 1
ATOM 1999 C CA . ALA A 1 278 ? 20.808 -4.012 -18.712 1.00 86.62 278 ALA A CA 1
ATOM 2000 C C . ALA A 1 278 ? 21.416 -5.194 -17.940 1.00 86.62 278 ALA A C 1
ATOM 2002 O O . ALA A 1 278 ? 20.766 -6.228 -17.746 1.00 86.62 278 ALA A O 1
ATOM 2003 N N . GLU A 1 279 ? 22.657 -5.019 -17.488 1.00 89.75 279 GLU A N 1
ATOM 2004 C CA . GLU A 1 279 ? 23.307 -5.946 -16.567 1.00 89.75 279 GLU A CA 1
ATOM 2005 C C . GLU A 1 279 ? 22.871 -5.661 -15.131 1.00 89.75 279 GLU A C 1
ATOM 2007 O O . GLU A 1 279 ? 22.854 -4.520 -14.659 1.00 89.75 279 GLU A O 1
ATOM 2012 N N . VAL A 1 280 ? 22.512 -6.733 -14.440 1.00 90.75 280 VAL A N 1
ATOM 2013 C CA . VAL A 1 280 ? 22.003 -6.718 -13.080 1.00 90.75 280 VAL A CA 1
ATOM 2014 C C . VAL A 1 280 ? 22.903 -7.584 -12.223 1.00 90.75 280 VAL A C 1
ATOM 2016 O O . VAL A 1 280 ? 23.018 -8.786 -12.447 1.00 90.75 280 VAL A O 1
ATOM 2019 N N . VAL A 1 281 ? 23.542 -6.967 -11.240 1.00 92.94 281 VAL A N 1
ATOM 2020 C CA . VAL A 1 281 ? 24.402 -7.611 -10.255 1.00 92.94 281 VAL A CA 1
ATOM 2021 C C . VAL A 1 281 ? 23.568 -7.905 -9.020 1.00 92.94 281 VAL A C 1
ATOM 2023 O O . VAL A 1 281 ? 23.143 -6.994 -8.312 1.00 92.94 281 VAL A O 1
ATOM 2026 N N . ILE A 1 282 ? 23.335 -9.185 -8.761 1.00 93.94 282 ILE A N 1
ATOM 2027 C CA . ILE A 1 282 ? 22.644 -9.668 -7.571 1.00 93.94 282 ILE A CA 1
ATOM 2028 C C . ILE A 1 282 ? 23.707 -10.152 -6.597 1.00 93.94 282 ILE A C 1
ATOM 2030 O O . ILE A 1 282 ? 24.485 -11.045 -6.935 1.00 93.94 282 ILE A O 1
ATOM 2034 N N . SER A 1 283 ? 23.746 -9.585 -5.396 1.00 93.12 283 SER A N 1
ATOM 2035 C CA . SER A 1 283 ? 24.786 -9.900 -4.419 1.00 93.12 283 SER A CA 1
ATOM 2036 C C . SER A 1 283 ? 24.274 -9.988 -2.992 1.00 93.12 283 SER A C 1
ATOM 2038 O O . SER A 1 283 ? 23.240 -9.432 -2.643 1.00 93.12 283 SER A O 1
ATOM 2040 N N . THR A 1 284 ? 25.013 -10.685 -2.144 1.00 92.50 284 THR A N 1
ATOM 2041 C CA . THR A 1 284 ? 24.792 -10.717 -0.699 1.00 92.50 284 THR A CA 1
ATOM 2042 C C . THR A 1 284 ? 26.133 -10.828 0.004 1.00 92.50 284 THR A C 1
ATOM 2044 O O . THR A 1 284 ? 27.037 -11.500 -0.489 1.00 92.50 284 THR A O 1
ATOM 2047 N N . GLU A 1 285 ? 26.261 -10.172 1.151 1.00 88.75 285 GLU A N 1
ATOM 2048 C CA . GLU A 1 285 ? 27.437 -10.277 2.022 1.00 88.75 285 GLU A CA 1
ATOM 2049 C C . GLU A 1 285 ? 27.325 -11.464 2.993 1.00 88.75 285 GLU A C 1
ATOM 2051 O O . GLU A 1 285 ? 28.291 -11.792 3.679 1.00 88.75 285 GLU A O 1
ATOM 2056 N N . ASP A 1 286 ? 26.157 -12.116 3.053 1.00 86.31 286 ASP A N 1
ATOM 2057 C CA . ASP A 1 286 ? 25.913 -13.260 3.926 1.00 86.31 286 ASP A CA 1
ATOM 2058 C C . ASP A 1 286 ? 26.502 -14.553 3.316 1.00 86.31 286 ASP A C 1
ATOM 2060 O O . ASP A 1 286 ? 26.076 -14.970 2.230 1.00 86.31 286 ASP A O 1
ATOM 2064 N N . PRO A 1 287 ? 27.417 -15.252 4.016 1.00 82.62 287 PRO A N 1
ATOM 2065 C CA . PRO A 1 287 ? 27.978 -16.526 3.563 1.00 82.62 287 PRO A CA 1
ATOM 2066 C C . PRO A 1 287 ? 26.949 -17.655 3.384 1.00 82.62 287 PRO A C 1
ATOM 2068 O O . PRO A 1 287 ? 27.228 -18.639 2.701 1.00 82.62 287 PRO A O 1
ATOM 2071 N N . ALA A 1 288 ? 25.759 -17.555 3.982 1.00 83.00 288 ALA A N 1
ATOM 2072 C CA . ALA A 1 288 ? 24.653 -18.489 3.769 1.00 83.00 288 ALA A CA 1
ATOM 2073 C C . ALA A 1 288 ? 23.727 -18.075 2.604 1.00 83.00 288 ALA A C 1
ATOM 2075 O O . ALA A 1 288 ? 22.815 -18.819 2.239 1.00 83.00 288 ALA A O 1
ATOM 2076 N N . GLY A 1 289 ? 23.946 -16.904 1.996 1.00 84.12 289 GLY A N 1
ATOM 2077 C CA . GLY A 1 289 ? 23.046 -16.292 1.015 1.00 84.12 289 GLY A CA 1
ATOM 2078 C C . GLY A 1 289 ? 23.199 -16.774 -0.433 1.00 84.12 289 GLY A C 1
ATOM 2079 O O . GLY A 1 289 ? 22.455 -16.327 -1.307 1.00 84.12 289 GLY A O 1
ATOM 2080 N N . GLY A 1 290 ? 24.111 -17.709 -0.722 1.00 87.31 290 GLY A N 1
ATOM 2081 C CA . GLY A 1 290 ? 24.341 -18.203 -2.090 1.00 87.31 290 GLY A CA 1
ATOM 2082 C C . GLY A 1 290 ? 23.098 -18.817 -2.752 1.00 87.31 290 GLY A C 1
ATOM 2083 O O . GLY A 1 290 ? 22.886 -18.652 -3.957 1.00 87.31 290 GLY A O 1
ATOM 2084 N N . GLY A 1 291 ? 22.231 -19.462 -1.963 1.00 88.94 291 GLY A N 1
ATOM 2085 C CA . GLY A 1 291 ? 20.944 -19.977 -2.441 1.00 88.94 291 GLY A CA 1
ATOM 2086 C C . GLY A 1 291 ? 19.984 -18.867 -2.881 1.00 88.94 291 GLY A C 1
ATOM 2087 O O . GLY A 1 291 ? 19.370 -18.980 -3.941 1.00 88.94 291 GLY A O 1
ATOM 2088 N N . ALA A 1 292 ? 19.922 -17.770 -2.121 1.00 90.81 292 ALA A N 1
ATOM 2089 C CA . ALA A 1 292 ? 19.071 -16.622 -2.424 1.00 90.81 292 ALA A CA 1
ATOM 2090 C C . ALA A 1 292 ? 19.513 -15.919 -3.717 1.00 90.81 292 ALA A C 1
ATOM 2092 O O . ALA A 1 292 ? 18.700 -15.700 -4.615 1.00 90.81 292 ALA A O 1
ATOM 2093 N N . VAL A 1 293 ? 20.820 -15.660 -3.866 1.00 91.75 293 VAL A N 1
ATOM 2094 C CA . VAL A 1 293 ? 21.395 -15.079 -5.095 1.00 91.75 293 VAL A CA 1
ATOM 2095 C C . VAL A 1 293 ? 21.106 -15.966 -6.306 1.00 91.75 293 VAL A C 1
ATOM 2097 O O . VAL A 1 293 ? 20.717 -15.470 -7.360 1.00 91.75 293 VAL A O 1
ATOM 2100 N N . THR A 1 294 ? 21.245 -17.287 -6.159 1.00 92.88 294 THR A N 1
ATOM 2101 C CA . THR A 1 294 ? 20.990 -18.235 -7.252 1.00 92.88 294 THR A CA 1
ATOM 2102 C C . THR A 1 294 ? 19.524 -18.235 -7.676 1.00 92.88 294 THR A C 1
ATOM 2104 O O . THR A 1 294 ? 19.246 -18.191 -8.874 1.00 92.88 294 THR A O 1
ATOM 2107 N N . ALA A 1 295 ? 18.597 -18.260 -6.716 1.00 92.44 295 ALA A N 1
ATOM 2108 C CA . ALA A 1 295 ? 17.163 -18.265 -6.986 1.00 92.44 295 ALA A CA 1
ATOM 2109 C C . ALA A 1 295 ? 16.700 -16.964 -7.657 1.00 92.44 295 ALA A C 1
ATOM 2111 O O . ALA A 1 295 ? 15.998 -17.012 -8.665 1.00 92.44 295 ALA A O 1
ATOM 2112 N N . ILE A 1 296 ? 17.137 -15.808 -7.147 1.00 92.31 296 ILE A N 1
ATOM 2113 C CA . ILE A 1 296 ? 16.774 -14.498 -7.708 1.00 92.31 296 ILE A CA 1
ATOM 2114 C C . ILE A 1 296 ? 17.383 -14.320 -9.104 1.00 92.31 296 ILE A C 1
ATOM 2116 O O . ILE A 1 296 ? 16.705 -13.851 -10.017 1.00 92.31 296 ILE A O 1
ATOM 2120 N N . ALA A 1 297 ? 18.627 -14.762 -9.312 1.00 91.56 297 ALA A N 1
ATOM 2121 C CA . ALA A 1 297 ? 19.248 -14.746 -10.633 1.00 91.56 297 ALA A CA 1
ATOM 2122 C C . ALA A 1 297 ? 18.504 -15.646 -11.629 1.00 91.56 297 ALA A C 1
ATOM 2124 O O . ALA A 1 297 ? 18.266 -15.229 -12.758 1.00 91.56 297 ALA A O 1
ATOM 2125 N N . ALA A 1 298 ? 18.082 -16.843 -11.212 1.00 91.75 298 ALA A N 1
ATOM 2126 C CA . ALA A 1 298 ? 17.294 -17.736 -12.059 1.00 91.75 298 ALA A CA 1
ATOM 2127 C C . ALA A 1 298 ? 15.928 -17.129 -12.426 1.00 91.75 298 ALA A C 1
ATOM 2129 O O . ALA A 1 298 ? 15.490 -17.246 -13.571 1.00 91.75 298 ALA A O 1
ATOM 2130 N N . LEU A 1 299 ? 15.274 -16.437 -11.485 1.00 91.38 299 LEU A N 1
ATOM 2131 C CA . LEU A 1 299 ? 14.030 -15.718 -11.757 1.00 91.38 299 LEU A CA 1
ATOM 2132 C C . LEU A 1 299 ? 14.244 -14.612 -12.804 1.00 91.38 299 LEU A C 1
ATOM 2134 O O . LEU A 1 299 ? 13.474 -14.525 -13.763 1.00 91.38 299 LEU A O 1
ATOM 2138 N N . ALA A 1 300 ? 15.319 -13.831 -12.671 1.00 89.50 300 ALA A N 1
ATOM 2139 C CA . ALA A 1 300 ? 15.673 -12.790 -13.634 1.00 89.50 300 ALA A CA 1
ATOM 2140 C C . ALA A 1 300 ? 16.008 -13.359 -15.027 1.00 89.50 300 ALA A C 1
ATOM 2142 O O . ALA A 1 300 ? 15.554 -12.819 -16.034 1.00 89.50 300 ALA A O 1
ATOM 2143 N N . GLU A 1 301 ? 16.735 -14.480 -15.097 1.00 88.44 301 GLU A N 1
ATOM 2144 C CA . GLU A 1 301 ? 17.052 -15.185 -16.351 1.00 88.44 301 GLU A CA 1
ATOM 2145 C C . GLU A 1 301 ? 15.799 -15.758 -17.031 1.00 88.44 301 GLU A C 1
ATOM 2147 O O . GLU A 1 301 ? 15.704 -15.756 -18.256 1.00 88.44 301 GLU A O 1
ATOM 2152 N N . SER A 1 302 ? 14.815 -16.210 -16.246 1.00 88.12 302 SER A N 1
ATOM 2153 C CA . SER A 1 302 ? 13.517 -16.679 -16.755 1.00 88.12 302 SER A CA 1
ATOM 2154 C C . SER A 1 302 ? 12.588 -15.550 -17.221 1.00 88.12 302 SER A C 1
ATOM 2156 O O . SER A 1 302 ? 11.500 -15.813 -17.729 1.00 88.12 302 SER A O 1
ATOM 2158 N N . GLY A 1 303 ? 12.992 -14.293 -17.016 1.00 84.38 303 GLY A N 1
ATOM 2159 C CA . GLY A 1 303 ? 12.206 -13.116 -17.354 1.00 84.38 303 GLY A CA 1
ATOM 2160 C C . GLY A 1 303 ? 10.963 -12.925 -16.490 1.00 84.38 303 GLY A C 1
ATOM 2161 O O . GLY A 1 303 ? 9.950 -12.434 -16.987 1.00 84.38 303 GLY A O 1
ATOM 2162 N N . PHE A 1 304 ? 11.005 -13.335 -15.217 1.00 85.25 304 PHE A N 1
ATOM 2163 C CA . PHE A 1 304 ? 9.916 -13.140 -14.245 1.00 85.25 304 PHE A CA 1
ATOM 2164 C C . PHE A 1 304 ? 8.548 -13.696 -14.698 1.00 85.25 304 PHE A C 1
ATOM 2166 O O . PHE A 1 304 ? 7.501 -13.228 -14.257 1.00 85.25 304 PHE A O 1
ATOM 2173 N N . GLY A 1 305 ? 8.544 -14.689 -15.598 1.00 75.75 305 GLY A N 1
ATOM 2174 C CA . GLY A 1 305 ? 7.322 -15.279 -16.157 1.00 75.75 305 GLY A CA 1
ATOM 2175 C C . GLY A 1 305 ? 6.640 -14.455 -17.258 1.00 75.75 305 GLY A C 1
ATOM 2176 O O . GLY A 1 305 ? 5.484 -14.726 -17.582 1.00 75.75 305 GLY A O 1
ATOM 2177 N N . GLU A 1 306 ? 7.326 -13.460 -17.826 1.00 74.75 306 GLU A N 1
ATOM 2178 C CA . GLU A 1 306 ? 6.799 -12.579 -18.882 1.00 74.75 306 GLU A CA 1
ATOM 2179 C C . GLU A 1 306 ? 7.565 -12.653 -20.216 1.00 74.75 306 GLU A C 1
ATOM 2181 O O . GLU A 1 306 ? 7.110 -12.061 -21.198 1.00 74.75 306 GLU A O 1
ATOM 2186 N N . ALA A 1 307 ? 8.721 -13.327 -20.249 1.00 56.47 307 ALA A N 1
ATOM 2187 C CA . ALA A 1 307 ? 9.604 -13.412 -21.418 1.00 56.47 307 ALA A CA 1
ATOM 2188 C C . ALA A 1 307 ? 9.242 -14.529 -22.409 1.00 56.47 307 ALA A C 1
ATOM 2190 O O . ALA A 1 307 ? 8.740 -15.593 -21.977 1.00 56.47 307 ALA A O 1
#

Foldseek 3Di:
DDDDDDDDDDDPDDDDDDDDDDPDPDDDDDDPDDDDDDDDDDDDDDDDDDDDDDDDPDPDPPDDPDPDDDPVLQFAAEEQWFLAQCVQVVLCVVLCVLQVSHHRYYQYHDPVRHRDGYLVSLLVRLVSRPPPLAYEYEYADDRSVVSNVVNLVPDPPSRNVRYDDAPAHRRLLSSQLSLCRSLRHGPVVSSVSSRVRRCLVVLVPDDPPPDDDDDDDDDDDQLKDKDKAFAADQQFCDQHLLSLQLSLLVVDPFQKDKVNHTSNRSSVSVSVVGHGGDIIMIMGSDNVCNVSSVVSRVCRNCNVVRD

Secondary structure (DSSP, 8-state):
---PPP-PPPPPP-PPPP-PPPPP-PPP---------PPPP------PPPPPPPPP------PPPP-PPPGGG-PPEEEEEES-HHHHHHHHHHHTTT-TTS-EEEEEB-TTSSSSB-HHHHHHHHHHH-SSS-EEEEESSHHHHHHHHHHHHTS-HHHHHHEEEE-S-HHHHHHHHHHHHHHT--HHHHHHHHHGGGGTTTGGG-------------------EEEEEE---TT-S-HHHHHHHHHHHHT-SS-EEETTEETT-HHHHHHT-PPTT-EEEEEES-TTTHHHHHHHHHHHHTGGGT-

Sequence (307 aa):
MLRQPPGRSPVPCCARPPRLRRPARWRPSRSWHARAARATSASARPVIATPVRSRPRCSSTRRRPQREPDVADQRVGVVFVSHSESIARGLVELAGQMAPNALLVAAGGTDDDRIGTSFEKVTAGIAEADAGAGVAVLCDLGSAILTAETALDFLDDEQRERVRIVDAPLVEGGVAAAVAAEAGDDLDAVVAAAESARGAGDAGQAGVRASDVAADASSDASAGFSRTVTLVNADGLHARPAAELVKLAATFPQKVTVNGVDAKSLLAIMALGLTKGAEVVISTEDPAGGGAVTAIAALAESGFGEA

InterPro domains:
  IPR000032 Phosphocarrier protein HPr-like [PF00381] (226-301)
  IPR000032 Phosphocarrier protein HPr-like [PR00107] (236-252)
  IPR000032 Phosphocarrier protein HPr-like [PR00107] (257-272)
  IPR000032 Phosphocarrier protein HPr-like [PR00107] (272-289)
  IPR000032 Phosphocarrier protein HPr-like [PS51350] (224-307)
  IPR000032 Phosphocarrier protein HPr-like [TIGR01003] (226-299)
  IPR000032 Phosphocarrier protein HPr-like [cd00367] (228-301)
  IPR001020 Phosphotransferase system, HPr histidine phosphorylation site [PS00369] (236-243)
  IPR004701 Phosphotransferase system, mannose-type IIA component [PF03610] (77-190)
  IPR004701 Phosphotransferase system, mannose-type IIA component [PS51096] (75-208)
  IPR012844 Dihydroxyacetone kinase phosphotransferase subunit, N-terminal domain [TIGR02364] (76-196)
  IPR035895 HPr-like superfamily [G3DSA:3.30.1340.10] (225-307)
  IPR035895 HPr-like superfamily [SSF55594] (226-306)
  IPR036662 Phosphotransferase system, mannose-type IIA component superfamily [G3DSA:3.40.50.510] (71-202)
  IPR036662 Phosphotransferase system, mannose-type IIA component superfamily [SSF53062] (75-197)
  IPR039643 Dihydroxyacetone kinase phosphotransferase subunit DhaM [PTHR38594] (76-306)

pLDDT: mean 76.32, std 23.93, range [28.94, 98.69]

Radius of gyration: 30.0 Å; chains: 1; bounding box: 101×97×55 Å

Organism: NCBI:txid2592652